Protein AF-A0AAN9SKC0-F1 (afdb_monomer_lite)

Radius of gyration: 22.85 Å; chains: 1; bounding box: 60×43×54 Å

Secondary structure (DSSP, 8-state):
-EESSEEEEEETTSPTT--EEEEEESSTT--TT-GGGEEEEEE-SEEEEEGGGB-SS--TT--SB-TT-EEEETTS-EEEEEEEEE-TTSSSEEEEEEEE-TT--S--S-EE--EE-SSTTPPPEEEEEEEE--SBSSS-GGG-TTGGGGB-TTSEEEEEEEEE-GGGTTPPTT-EEEETTTEEEEE-TT--SS-EEEEEEE-SS-----SS----SHHHHHHHHHHT----------------PPPSSSS---HHHHHHHHHH-TT----

Foldseek 3Di:
DWELAWAKEFAPPFDAFDKDWFWDAQDDPDDPPPPVRTDTAIDHRIKTFHPVLEDADDDPPRQGAYAQDWAAEVRDFIKGFPDWDADPVNPHTRYTYIHTDPPNPDHGPHYTYMHGQSTRPHAADFAKEKEADDQFPDPCLVPDPCSVVRGDPVRIDIRRGMGDTPVCLPPDAQDWGQDPQFAIWGFHPPDDNRYTYIYHPDGPDDPDDDPDDDPPDVVVVVCCVVPVDDDDPDDDDDDDDDDDDDDPDPPPDPPVVVVVVCVVCVPDDDD

Sequence (271 aa):
MVVLNPLKVVITNLEANSEIEVDAKKWPDAQADDASAFYKIPFSSVVYIEHSDFRMQDSKDYYGLAPGKSVILRYAFPIKCTEVILAEDIETILEIRAEYDPSKKNKPKGVLHWVAEPSPGVDPLRVEVRLFERLFVSENPAELDNWLGDINPNSKVIIPNAYCVSSLQNAKVGDNFQFERLGYFVVDRDTTSEKLVFNRTVTLKDSYSKGGKRWSSVLLNVLHVMFGWRQSRNLKARGVYCVRIKDPEEGGFPSYLFNRLRRRMPAVKIC

InterPro domains:
  IPR011035 Large ribosomal subunit protein bL25/Gln-tRNA synthetase, anti-codon-binding domain superfamily [SSF50715] (1-207)
  IPR020056 Large ribosomal subunit protein bL25/Gln-tRNA synthetase, N-terminal [G3DSA:2.40.240.10] (1-120)
  IPR020056 Large ribosomal subunit protein bL25/Gln-tRNA synthetase, N-terminal [G3DSA:2.40.240.10] (122-206)
  IPR020059 Glutamyl/glutaminyl-tRNA synthetase, class Ib, anti-codon binding domain [PF03950] (1-101)
  IPR049437 tRNA synthetases class I (E and Q), anti-codon binding domain [PF20974] (111-188)
  IPR050132 Glutamine/Glutamate--tRNA Ligase [PTHR43097] (1-207)

Organism: Psophocarpus tetragonolobus (NCBI:txid3891)

Structure (mmCIF, N/CA/C/O backbone):
data_AF-A0AAN9SKC0-F1
#
_entry.id   AF-A0AAN9SKC0-F1
#
loop_
_atom_site.group_PDB
_atom_site.id
_atom_site.type_symbol
_atom_site.label_atom_id
_atom_site.label_alt_id
_atom_site.label_comp_id
_atom_site.label_asym_id
_atom_site.label_entity_id
_atom_site.label_seq_id
_atom_site.pdbx_PDB_ins_code
_atom_site.Cartn_x
_atom_site.Cartn_y
_atom_site.Cartn_z
_atom_site.occupancy
_atom_site.B_iso_or_equiv
_atom_site.auth_seq_id
_atom_site.auth_comp_id
_atom_site.auth_asym_id
_atom_site.auth_atom_id
_atom_site.pdbx_PDB_model_num
ATOM 1 N N . MET A 1 1 ? 2.244 7.533 1.908 1.00 92.75 1 MET A N 1
ATOM 2 C CA . MET A 1 1 ? 2.102 6.059 1.836 1.00 92.75 1 MET A CA 1
ATOM 3 C C . MET A 1 1 ? 1.519 5.683 0.482 1.00 92.75 1 MET A C 1
ATOM 5 O O . MET A 1 1 ? 0.792 6.497 -0.079 1.00 92.75 1 MET A O 1
ATOM 9 N N . VAL A 1 2 ? 1.860 4.503 -0.036 1.00 97.44 2 VAL A N 1
ATOM 10 C CA . VAL A 1 2 ? 1.345 3.951 -1.302 1.00 97.44 2 VAL A CA 1
ATOM 11 C C . VAL A 1 2 ? 1.116 2.460 -1.097 1.00 97.44 2 VAL A C 1
ATOM 13 O O . VAL A 1 2 ? 1.952 1.825 -0.462 1.00 97.44 2 VAL A O 1
ATOM 16 N N . VAL A 1 3 ? 0.010 1.931 -1.608 1.00 98.38 3 VAL A N 1
ATOM 17 C CA . VAL A 1 3 ? -0.356 0.514 -1.585 1.00 98.38 3 VAL A CA 1
ATOM 18 C C . VAL A 1 3 ? -0.421 0.013 -3.025 1.00 98.38 3 VAL A C 1
ATOM 20 O O . VAL A 1 3 ? -1.201 0.532 -3.821 1.00 98.38 3 VAL A O 1
ATOM 23 N N . LEU A 1 4 ? 0.418 -0.963 -3.373 1.00 98.12 4 LEU A N 1
ATOM 24 C CA . LEU A 1 4 ? 0.540 -1.463 -4.745 1.00 98.12 4 LEU A CA 1
ATOM 25 C C . LEU A 1 4 ? -0.598 -2.412 -5.107 1.00 98.12 4 LEU A C 1
ATOM 27 O O . LEU A 1 4 ? -1.178 -2.280 -6.180 1.00 98.12 4 LEU A O 1
ATOM 31 N N . ASN A 1 5 ? -0.920 -3.345 -4.212 1.00 97.19 5 ASN A N 1
ATOM 32 C CA . ASN A 1 5 ? -1.985 -4.324 -4.406 1.00 97.19 5 ASN A CA 1
ATOM 33 C C . ASN A 1 5 ? -3.036 -4.121 -3.311 1.00 97.19 5 ASN A C 1
ATOM 35 O O . ASN A 1 5 ? -2.925 -4.744 -2.253 1.00 97.19 5 ASN A O 1
ATOM 39 N N . PRO A 1 6 ? -4.001 -3.207 -3.508 1.00 97.56 6 PRO A N 1
ATOM 40 C CA . PRO A 1 6 ? -4.922 -2.811 -2.455 1.00 97.56 6 PRO A CA 1
ATOM 41 C C . PRO A 1 6 ? -5.863 -3.950 -2.064 1.00 97.56 6 PRO A C 1
ATOM 43 O O . PRO A 1 6 ? -6.604 -4.475 -2.889 1.00 97.56 6 PRO A O 1
ATOM 46 N N . LEU A 1 7 ? -5.859 -4.283 -0.776 1.00 97.50 7 LEU A N 1
ATOM 47 C CA . LEU A 1 7 ? -6.851 -5.125 -0.123 1.00 97.50 7 LEU A CA 1
ATOM 48 C C . LEU A 1 7 ? -7.682 -4.262 0.823 1.00 97.50 7 LEU A C 1
ATOM 50 O O . LEU A 1 7 ? -7.136 -3.594 1.707 1.00 97.50 7 LEU A O 1
ATOM 54 N N . LYS A 1 8 ? -8.998 -4.266 0.608 1.00 97.94 8 LYS A N 1
ATOM 55 C CA . LYS A 1 8 ? -9.951 -3.439 1.347 1.00 97.94 8 LYS A CA 1
ATOM 56 C C . LYS A 1 8 ? -10.119 -3.940 2.781 1.00 97.94 8 LYS A C 1
ATOM 58 O O . LYS A 1 8 ? -10.334 -5.129 3.018 1.00 97.94 8 LYS A O 1
ATOM 63 N N . VAL A 1 9 ? -10.074 -3.010 3.726 1.00 98.25 9 VAL A N 1
ATOM 64 C CA . VAL A 1 9 ? -10.330 -3.226 5.148 1.00 98.25 9 VAL A CA 1
ATOM 65 C C . VAL A 1 9 ? -11.366 -2.208 5.622 1.00 98.25 9 VAL A C 1
ATOM 67 O O . VAL A 1 9 ? -11.148 -1.001 5.518 1.00 98.25 9 VAL A O 1
ATOM 70 N N . VAL A 1 10 ? -12.478 -2.687 6.169 1.00 97.62 10 VAL A N 1
ATOM 71 C CA . VAL A 1 10 ? -13.547 -1.864 6.742 1.00 97.62 10 VAL A CA 1
ATOM 72 C C . VAL A 1 10 ? -13.421 -1.845 8.262 1.00 97.62 10 VAL A C 1
ATOM 74 O O . VAL A 1 10 ? -13.461 -2.887 8.916 1.00 97.62 10 VAL A O 1
ATOM 77 N N . ILE A 1 11 ? -13.273 -0.650 8.824 1.00 97.62 11 ILE A N 1
ATOM 78 C CA . ILE A 1 11 ? -13.226 -0.388 10.257 1.00 97.62 11 ILE A CA 1
ATOM 79 C C . ILE A 1 11 ? -14.660 -0.285 10.785 1.00 97.62 11 ILE A C 1
ATOM 81 O O . ILE A 1 11 ? -15.338 0.717 10.574 1.00 97.62 11 ILE A O 1
ATOM 85 N N . THR A 1 12 ? -15.134 -1.326 11.467 1.00 97.06 12 THR A N 1
ATOM 86 C CA . THR A 1 12 ? -16.558 -1.492 11.811 1.00 97.06 12 THR A CA 1
ATOM 87 C C . THR A 1 12 ? -17.011 -0.698 13.030 1.00 97.06 12 THR A C 1
ATOM 89 O O . THR A 1 12 ? -18.200 -0.438 13.181 1.00 97.06 12 THR A O 1
ATOM 92 N N . ASN A 1 13 ? -16.084 -0.329 13.913 1.00 95.94 13 ASN A N 1
ATOM 93 C CA . ASN A 1 13 ? -16.359 0.428 15.137 1.00 95.94 13 ASN A CA 1
ATOM 94 C C . ASN A 1 13 ? -15.995 1.919 15.026 1.00 95.94 13 ASN A C 1
ATOM 96 O O . ASN A 1 13 ? -15.886 2.593 16.049 1.00 95.94 13 ASN A O 1
ATOM 100 N N . LEU A 1 14 ? -15.782 2.424 13.808 1.00 93.50 14 LEU A N 1
ATOM 101 C CA . LEU A 1 14 ? -15.629 3.847 13.521 1.00 93.50 14 LEU A CA 1
ATOM 102 C C . LEU A 1 14 ? -16.951 4.375 12.945 1.00 93.50 14 LEU A C 1
ATOM 104 O O . LEU A 1 14 ? -17.531 3.746 12.063 1.00 93.50 14 LEU A O 1
ATOM 108 N N . GLU A 1 15 ? -17.446 5.510 13.445 1.00 88.06 15 GLU A N 1
ATOM 109 C CA . GLU A 1 15 ? -18.724 6.067 12.989 1.00 88.06 15 GLU A CA 1
ATOM 110 C C . GLU A 1 15 ? -18.693 6.375 11.487 1.00 88.06 15 GLU A C 1
ATOM 112 O O . GLU A 1 15 ? -17.723 6.944 10.971 1.00 88.06 15 GLU A O 1
ATOM 117 N N . ALA A 1 16 ? -19.776 6.022 10.789 1.00 72.94 16 ALA A N 1
ATOM 118 C CA . ALA A 1 16 ? -19.938 6.338 9.378 1.00 72.94 16 ALA A CA 1
ATOM 119 C C . ALA A 1 16 ? -19.841 7.860 9.179 1.00 72.94 16 ALA A C 1
ATOM 121 O O . ALA A 1 16 ? -20.561 8.622 9.822 1.00 72.94 16 ALA A O 1
ATOM 122 N N . ASN A 1 17 ? -18.959 8.289 8.275 1.00 75.06 17 ASN A N 1
ATOM 123 C CA . ASN A 1 17 ? -18.616 9.691 7.994 1.00 75.06 17 ASN A CA 1
ATOM 124 C C . ASN A 1 17 ? -17.698 10.400 8.996 1.00 75.06 17 ASN A C 1
ATOM 126 O O . ASN A 1 17 ? -17.499 11.607 8.876 1.00 75.06 17 ASN A O 1
ATOM 130 N N . SER A 1 18 ? -17.100 9.680 9.945 1.00 79.50 18 SER A N 1
ATOM 131 C CA . SER A 1 18 ? -16.002 10.251 10.723 1.00 79.50 18 SER A CA 1
ATOM 132 C C . SER A 1 18 ? -14.685 10.190 9.942 1.00 79.50 18 SER A C 1
ATOM 134 O O . SER A 1 18 ? -14.329 9.174 9.339 1.00 79.50 18 SER A O 1
ATOM 136 N N . GLU A 1 19 ? -13.959 11.305 9.967 1.00 79.81 19 GLU A N 1
ATOM 137 C CA . GLU A 1 19 ? -12.616 11.442 9.413 1.00 79.81 19 GLU A CA 1
ATOM 138 C C . GLU A 1 19 ? -11.678 11.864 10.542 1.00 79.81 19 GLU A C 1
ATOM 140 O O . GLU A 1 19 ? -11.911 12.857 11.235 1.00 79.81 19 GLU A O 1
ATOM 145 N N . ILE A 1 20 ? -10.616 11.091 10.755 1.00 91.31 20 ILE A N 1
ATOM 146 C CA . ILE A 1 20 ? -9.574 11.413 11.727 1.00 91.31 20 ILE A CA 1
ATOM 147 C C . ILE A 1 20 ? -8.324 11.809 10.955 1.00 91.31 20 ILE A C 1
ATOM 149 O O . ILE A 1 20 ? -7.773 11.011 10.200 1.00 91.31 20 ILE A O 1
ATOM 153 N N . GLU A 1 21 ? -7.822 13.020 11.173 1.00 92.06 21 GLU A N 1
ATOM 154 C CA . GLU A 1 21 ? -6.526 13.407 10.625 1.00 92.06 21 GLU A CA 1
ATOM 155 C C . GLU A 1 21 ? -5.380 12.846 11.473 1.00 92.06 21 GLU A C 1
ATOM 157 O O . GLU A 1 21 ? -5.286 13.080 12.680 1.00 92.06 21 GLU A O 1
ATOM 162 N N . VAL A 1 22 ? -4.467 12.129 10.822 1.00 93.38 22 VAL A N 1
ATOM 163 C CA . VAL A 1 22 ? -3.287 11.532 11.448 1.00 93.38 22 VAL A CA 1
ATOM 164 C C . VAL A 1 22 ? -2.023 12.241 10.970 1.00 93.38 22 VAL A C 1
ATOM 166 O O . VAL A 1 22 ? -1.814 12.426 9.772 1.00 93.38 22 VAL A O 1
ATOM 169 N N . ASP A 1 23 ? -1.145 12.597 11.908 1.00 92.38 23 ASP A N 1
ATOM 170 C CA . ASP A 1 23 ? 0.171 13.160 11.603 1.00 92.38 23 ASP A CA 1
ATOM 171 C C . ASP A 1 23 ? 1.180 12.073 11.218 1.00 92.38 23 ASP A C 1
ATOM 173 O O . ASP A 1 23 ? 1.535 11.202 12.018 1.00 92.38 23 ASP A O 1
ATOM 177 N N . ALA A 1 24 ? 1.697 12.158 9.994 1.00 92.06 24 ALA A N 1
ATOM 178 C CA . ALA A 1 24 ? 2.746 11.290 9.481 1.00 92.06 24 ALA A CA 1
ATOM 179 C C . ALA A 1 24 ? 4.044 12.061 9.251 1.00 92.06 24 ALA A C 1
ATOM 181 O O . ALA A 1 24 ? 4.044 13.192 8.773 1.00 92.06 24 ALA A O 1
ATOM 182 N N . LYS A 1 25 ? 5.178 11.434 9.566 1.00 90.44 25 LYS A N 1
ATOM 183 C CA . LYS A 1 25 ? 6.502 12.041 9.377 1.00 90.44 25 LYS A CA 1
ATOM 184 C C . LYS A 1 25 ? 6.939 11.964 7.913 1.00 90.44 25 LYS A C 1
ATOM 186 O O . LYS A 1 25 ? 6.811 10.910 7.296 1.00 90.44 25 LYS A O 1
ATOM 191 N N . LYS A 1 26 ? 7.523 13.042 7.385 1.00 86.50 26 LYS A N 1
ATOM 192 C CA . LYS A 1 26 ? 8.141 13.087 6.045 1.00 86.50 26 LYS A CA 1
ATOM 193 C C . LYS A 1 26 ? 9.491 12.364 5.991 1.00 86.50 26 LYS A C 1
ATOM 195 O O . LYS A 1 26 ? 9.836 11.812 4.952 1.00 86.50 26 LYS A O 1
ATOM 200 N N . TRP A 1 27 ? 10.239 12.346 7.097 1.00 84.19 27 TRP A N 1
ATOM 201 C CA . TRP A 1 27 ? 11.488 11.590 7.245 1.00 84.19 27 TRP A CA 1
ATOM 202 C C . TRP A 1 27 ? 11.593 10.944 8.641 1.00 84.19 27 TRP A C 1
ATOM 204 O O . TRP A 1 27 ? 10.996 11.454 9.594 1.00 84.19 27 TRP A O 1
ATOM 214 N N . PRO A 1 28 ? 12.327 9.822 8.802 1.00 77.06 28 PRO A N 1
ATOM 215 C CA . PRO A 1 28 ? 12.317 9.032 10.041 1.00 77.06 28 PRO A CA 1
ATOM 216 C C . PRO A 1 28 ? 12.738 9.806 11.300 1.00 77.06 28 PRO A C 1
ATOM 218 O O . PRO A 1 28 ? 12.057 9.727 12.328 1.00 77.06 28 PRO A O 1
ATOM 221 N N . ASP A 1 29 ? 13.803 10.602 11.189 1.00 81.00 29 ASP A N 1
ATOM 222 C CA . ASP A 1 29 ? 14.432 11.322 12.306 1.00 81.00 29 ASP A CA 1
ATOM 223 C C . ASP A 1 29 ? 13.839 12.721 12.545 1.00 81.00 29 ASP A C 1
ATOM 225 O O . ASP A 1 29 ? 14.432 13.549 13.235 1.00 81.00 29 ASP A O 1
ATOM 229 N N . ALA A 1 30 ? 12.663 13.004 11.975 1.00 79.06 30 ALA A N 1
ATOM 230 C CA . ALA A 1 30 ? 11.943 14.253 12.200 1.00 79.06 30 ALA A CA 1
ATOM 231 C C . ALA A 1 30 ? 11.709 14.500 13.697 1.00 79.06 30 ALA A C 1
ATOM 233 O O . ALA A 1 30 ? 11.144 13.638 14.393 1.00 79.06 30 ALA A O 1
ATOM 234 N N . GLN A 1 31 ? 12.132 15.677 14.168 1.00 79.19 31 GLN A N 1
ATOM 235 C CA . GLN A 1 31 ? 11.873 16.137 15.528 1.00 79.19 31 GLN A CA 1
ATOM 236 C C . GLN A 1 31 ? 10.391 16.494 15.686 1.00 79.19 31 GLN A C 1
ATOM 238 O O . GLN A 1 31 ? 9.726 16.875 14.727 1.00 79.19 31 GLN A O 1
ATOM 243 N N . ALA A 1 32 ? 9.847 16.285 16.885 1.00 77.06 32 ALA A N 1
ATOM 244 C CA . ALA A 1 32 ? 8.410 16.417 17.134 1.00 77.06 32 ALA A CA 1
ATOM 245 C C . ALA A 1 32 ? 7.926 17.877 17.204 1.00 77.06 32 ALA A C 1
ATOM 247 O O . ALA A 1 32 ? 6.732 18.124 17.085 1.00 77.06 32 ALA A O 1
ATOM 248 N N . ASP A 1 33 ? 8.841 18.820 17.405 1.00 82.81 33 ASP A N 1
ATOM 249 C CA . ASP A 1 33 ? 8.605 20.263 17.462 1.00 82.81 33 ASP A CA 1
ATOM 250 C C . ASP A 1 33 ? 8.658 20.944 16.083 1.00 82.81 33 ASP A C 1
ATOM 252 O O . ASP A 1 33 ? 8.181 22.068 15.935 1.00 82.81 33 ASP A O 1
ATOM 256 N N . ASP A 1 34 ? 9.165 20.261 15.054 1.00 84.38 34 ASP A N 1
ATOM 257 C CA . ASP A 1 34 ? 9.152 20.755 13.677 1.00 84.38 34 ASP A CA 1
ATOM 258 C C . ASP A 1 34 ? 7.855 20.353 12.959 1.00 84.38 34 ASP A C 1
ATOM 260 O O . ASP A 1 34 ? 7.760 19.297 12.329 1.00 84.38 34 ASP A O 1
ATOM 264 N N . ALA A 1 35 ? 6.851 21.230 13.007 1.00 81.44 35 ALA A N 1
ATOM 265 C CA . ALA A 1 35 ? 5.577 21.023 12.315 1.00 81.44 35 ALA A CA 1
ATOM 266 C C . ALA A 1 35 ? 5.734 20.823 10.791 1.00 81.44 35 ALA A C 1
ATOM 268 O O . ALA A 1 35 ? 4.922 20.134 10.171 1.00 81.44 35 ALA A O 1
ATOM 269 N N . SER A 1 36 ? 6.789 21.371 10.171 1.00 84.69 36 SER A N 1
ATOM 270 C CA . SER A 1 36 ? 7.034 21.223 8.729 1.00 84.69 36 SER A CA 1
ATOM 271 C C . SER A 1 36 ? 7.471 19.806 8.343 1.00 84.69 36 SER A C 1
ATOM 273 O O . SER A 1 36 ? 7.345 19.408 7.176 1.00 84.69 36 SER A O 1
ATOM 275 N N . ALA A 1 37 ? 7.920 19.023 9.327 1.00 85.62 37 ALA A N 1
ATOM 276 C CA . ALA A 1 37 ? 8.351 17.646 9.164 1.00 85.62 37 ALA A CA 1
ATOM 277 C C . ALA A 1 37 ? 7.193 16.640 9.091 1.00 85.62 37 ALA A C 1
ATOM 279 O O . ALA A 1 37 ? 7.427 15.456 8.827 1.00 85.62 37 ALA A O 1
ATOM 280 N N . PHE A 1 38 ? 5.953 17.098 9.279 1.00 89.38 38 PHE A N 1
ATOM 281 C CA . PHE A 1 38 ? 4.758 16.267 9.233 1.00 89.38 38 PHE A CA 1
ATOM 282 C C . PHE A 1 38 ? 3.885 16.581 8.016 1.00 89.38 38 PHE A C 1
ATOM 284 O O . PHE A 1 38 ? 3.966 17.645 7.396 1.00 89.38 38 PHE A O 1
ATOM 291 N N . TYR A 1 39 ? 3.068 15.608 7.637 1.00 90.94 39 TYR A N 1
ATOM 292 C CA . TYR A 1 39 ? 1.966 15.764 6.700 1.00 90.94 39 TYR A CA 1
ATOM 293 C C . TYR A 1 39 ? 0.745 15.025 7.245 1.00 90.94 39 TYR A C 1
ATOM 295 O O . TYR A 1 39 ? 0.882 14.010 7.932 1.00 90.94 39 TYR A O 1
ATOM 303 N N . LYS A 1 40 ? -0.442 15.546 6.940 1.00 91.31 40 LYS A N 1
ATOM 304 C CA . LYS A 1 40 ? -1.710 14.952 7.362 1.00 91.31 40 LYS A CA 1
ATOM 305 C C . LYS A 1 40 ? -2.089 13.798 6.439 1.00 91.31 40 LYS A C 1
ATOM 307 O O . LYS A 1 40 ? -1.899 13.878 5.222 1.00 91.31 40 LYS A O 1
ATOM 312 N N . ILE A 1 41 ? -2.606 12.727 7.028 1.00 92.94 41 ILE A N 1
ATOM 313 C CA . ILE A 1 41 ? -3.195 11.585 6.329 1.00 92.94 41 ILE A CA 1
ATOM 314 C C . ILE A 1 41 ? -4.606 11.378 6.887 1.00 92.94 41 ILE A C 1
ATOM 316 O O . ILE A 1 41 ? -4.737 11.266 8.109 1.00 92.94 41 ILE A O 1
ATOM 320 N N . PRO A 1 42 ? -5.643 11.305 6.038 1.00 93.12 42 PRO A N 1
ATOM 321 C CA . PRO A 1 42 ? -6.983 10.969 6.496 1.00 93.12 42 PRO A CA 1
ATOM 322 C C . PRO A 1 42 ? -7.030 9.510 6.961 1.00 93.12 42 PRO A C 1
ATOM 324 O O . PRO A 1 42 ? -6.428 8.628 6.350 1.00 93.12 42 PRO A O 1
ATOM 327 N N . PHE A 1 43 ? -7.744 9.255 8.048 1.00 94.38 43 PHE A N 1
ATOM 328 C CA . PHE A 1 43 ? -8.118 7.930 8.521 1.00 94.38 43 PHE A CA 1
ATOM 329 C C . PHE A 1 43 ? -9.644 7.863 8.569 1.00 94.38 43 PHE A C 1
ATOM 331 O O . PHE A 1 43 ? -10.276 8.596 9.329 1.00 94.38 43 PHE A O 1
ATOM 338 N N . SER A 1 44 ? -10.215 6.999 7.736 1.00 94.06 44 SER A N 1
ATOM 339 C CA . SER A 1 44 ? -11.655 6.821 7.567 1.00 94.06 44 SER A CA 1
ATOM 340 C C . SER A 1 44 ? -12.049 5.359 7.795 1.00 94.06 44 SER A C 1
ATOM 342 O O . SER A 1 44 ? -11.210 4.506 8.101 1.00 94.06 44 SER A O 1
ATOM 344 N N . SER A 1 45 ? -13.347 5.064 7.670 1.00 95.12 45 SER A N 1
ATOM 345 C CA . SER A 1 45 ? -13.878 3.712 7.893 1.00 95.12 45 SER A CA 1
ATOM 346 C C . SER A 1 45 ? -13.395 2.686 6.866 1.00 95.12 45 SER A C 1
ATOM 348 O O . SER A 1 45 ? -13.466 1.493 7.133 1.00 95.12 45 SER A O 1
ATOM 350 N N . VAL A 1 46 ? -12.868 3.119 5.719 1.00 96.50 46 VAL A N 1
ATOM 351 C CA . VAL A 1 46 ? -12.328 2.229 4.692 1.00 96.50 46 VAL A CA 1
ATOM 352 C C . VAL A 1 46 ? -10.858 2.550 4.474 1.00 96.50 46 VAL A C 1
ATOM 354 O O . VAL A 1 46 ? -10.478 3.647 4.060 1.00 96.50 46 VAL A O 1
ATOM 357 N N . VAL A 1 47 ? -10.018 1.555 4.742 1.00 97.12 47 VAL A N 1
ATOM 358 C CA . VAL A 1 47 ? -8.578 1.606 4.504 1.00 97.12 47 VAL A CA 1
ATOM 359 C C . VAL A 1 47 ? -8.170 0.472 3.576 1.00 97.12 47 VAL A C 1
ATOM 361 O O . VAL A 1 47 ? -8.811 -0.570 3.500 1.00 97.12 47 VAL A O 1
ATOM 364 N N . TYR A 1 48 ? -7.063 0.664 2.883 1.00 98.38 48 TYR A N 1
ATOM 365 C CA . TYR A 1 48 ? -6.455 -0.303 1.992 1.00 98.38 48 TYR A CA 1
ATOM 366 C C . TYR A 1 48 ? -5.060 -0.627 2.511 1.00 98.38 48 TYR A C 1
ATOM 368 O O . TYR A 1 48 ? -4.286 0.275 2.844 1.00 98.38 48 TYR A O 1
ATOM 376 N N . ILE A 1 49 ? -4.747 -1.915 2.583 1.00 98.50 49 ILE A N 1
ATOM 377 C CA . ILE A 1 49 ? -3.421 -2.453 2.916 1.00 98.50 49 ILE A CA 1
ATOM 378 C C . ILE A 1 49 ? -2.885 -3.244 1.721 1.00 98.50 49 ILE A C 1
ATOM 380 O O . ILE A 1 49 ? -3.629 -3.497 0.775 1.00 98.50 49 ILE A O 1
ATOM 384 N N . GLU A 1 50 ? -1.619 -3.664 1.740 1.00 98.00 50 GLU A N 1
ATOM 385 C CA . GLU A 1 50 ? -1.160 -4.616 0.722 1.00 98.00 50 GLU A CA 1
ATOM 386 C C . GLU A 1 50 ? -1.871 -5.954 0.895 1.00 98.00 50 GLU A C 1
ATOM 388 O O . GLU A 1 50 ? -1.944 -6.493 2.000 1.00 98.00 50 GLU A O 1
ATOM 393 N N . HIS A 1 51 ? -2.287 -6.560 -0.209 1.00 96.38 51 HIS A N 1
ATOM 394 C CA . HIS A 1 51 ? -2.832 -7.911 -0.202 1.00 96.38 51 HIS A CA 1
ATOM 395 C C . HIS A 1 51 ? -1.855 -8.924 0.422 1.00 96.38 51 HIS A C 1
ATOM 397 O O . HIS A 1 51 ? -2.266 -9.843 1.124 1.00 96.38 51 HIS A O 1
ATOM 403 N N . SER A 1 52 ? -0.541 -8.737 0.239 1.00 95.38 52 SER A N 1
ATOM 404 C CA . SER A 1 52 ? 0.490 -9.586 0.856 1.00 95.38 52 SER A CA 1
ATOM 405 C C . SER A 1 52 ? 0.612 -9.426 2.377 1.00 95.38 52 SER A C 1
ATOM 407 O O . SER A 1 52 ? 1.248 -10.251 3.036 1.00 95.38 52 SER A O 1
ATOM 409 N N . ASP A 1 53 ? 0.043 -8.362 2.950 1.00 97.06 53 ASP A N 1
ATOM 410 C CA . ASP A 1 53 ? 0.056 -8.116 4.393 1.00 97.06 53 ASP A CA 1
ATOM 411 C C . ASP A 1 53 ? -1.072 -8.833 5.137 1.00 97.06 53 ASP A C 1
ATOM 413 O O . ASP A 1 53 ? -1.140 -8.724 6.364 1.00 97.06 53 ASP A O 1
ATOM 417 N N . PHE A 1 54 ? -1.915 -9.587 4.430 1.00 97.25 54 PHE A N 1
ATOM 418 C CA . PHE A 1 54 ? -2.929 -10.446 5.021 1.00 97.25 54 PHE A CA 1
ATOM 419 C C . PHE A 1 54 ? -2.749 -11.910 4.612 1.00 97.25 54 PHE A C 1
ATOM 421 O O . PHE A 1 54 ? -2.312 -12.220 3.504 1.00 97.25 54 PHE A O 1
ATOM 428 N N . ARG A 1 55 ? -3.125 -12.829 5.506 1.00 94.88 55 ARG A N 1
ATOM 429 C CA . ARG A 1 55 ? -3.309 -14.250 5.178 1.00 94.88 55 ARG A CA 1
ATOM 430 C C . ARG A 1 55 ? -4.297 -14.923 6.130 1.00 94.88 55 ARG A C 1
ATOM 432 O O . ARG A 1 55 ? -4.456 -14.507 7.275 1.00 94.88 55 ARG A O 1
ATOM 439 N N . MET A 1 56 ? -4.888 -16.027 5.676 1.00 94.38 56 MET A N 1
ATOM 440 C CA . MET A 1 56 ? -5.909 -16.767 6.428 1.00 94.38 56 MET A CA 1
ATOM 441 C C . MET A 1 56 ? -5.384 -17.475 7.684 1.00 94.38 56 MET A C 1
ATOM 443 O O . MET A 1 56 ? -6.111 -17.592 8.666 1.00 94.38 56 MET A O 1
ATOM 447 N N . GLN A 1 57 ? -4.134 -17.947 7.677 1.00 93.38 57 GLN A N 1
ATOM 448 C CA . GLN A 1 57 ? -3.556 -18.702 8.796 1.00 93.38 57 GLN A CA 1
ATOM 449 C C . GLN A 1 57 ? -2.418 -17.930 9.459 1.00 93.38 57 GLN A C 1
ATOM 451 O O . GLN A 1 57 ? -1.495 -17.485 8.783 1.00 93.38 57 GLN A O 1
ATOM 456 N N . ASP A 1 58 ? -2.450 -17.775 10.784 1.00 94.06 58 ASP A N 1
ATOM 457 C CA . ASP A 1 58 ? -1.364 -17.124 11.520 1.00 94.06 58 ASP A CA 1
ATOM 458 C C . ASP A 1 58 ? -0.193 -18.078 11.853 1.00 94.06 58 ASP A C 1
ATOM 460 O O . ASP A 1 58 ? -0.311 -19.297 11.809 1.00 94.06 58 ASP A O 1
ATOM 464 N N . SER A 1 59 ? 0.968 -17.508 12.177 1.00 93.31 59 SER A N 1
ATOM 465 C CA . SER A 1 59 ? 2.208 -18.190 12.547 1.00 93.31 59 SER A CA 1
ATOM 466 C C . SER A 1 59 ? 3.053 -17.233 13.381 1.00 93.31 59 SER A C 1
ATOM 468 O O . SER A 1 59 ? 2.964 -16.009 13.258 1.00 93.31 59 SER A O 1
ATOM 470 N N . LYS A 1 60 ? 3.897 -17.794 14.247 1.00 90.12 60 LYS A N 1
ATOM 471 C 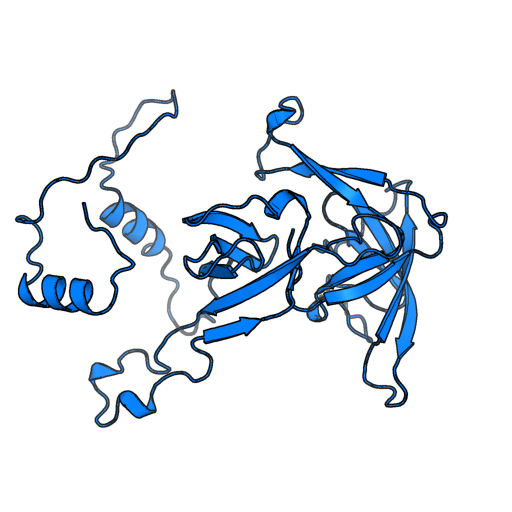CA . LYS A 1 60 ? 4.656 -17.041 15.258 1.00 90.12 60 LYS A CA 1
ATOM 472 C C . LYS A 1 60 ? 5.619 -15.994 14.673 1.00 90.12 60 LYS A C 1
ATOM 474 O O . LYS A 1 60 ? 5.949 -15.022 15.351 1.00 90.12 60 LYS A O 1
ATOM 479 N N . ASP A 1 61 ? 6.086 -16.214 13.451 1.00 90.75 61 ASP A N 1
ATOM 480 C CA . ASP A 1 61 ? 7.052 -15.402 12.706 1.00 90.75 61 ASP A CA 1
ATOM 481 C C . ASP A 1 61 ? 6.404 -14.409 11.729 1.00 90.75 61 ASP A C 1
ATOM 483 O O . ASP A 1 61 ? 7.102 -13.639 11.070 1.00 90.75 61 ASP A O 1
ATOM 487 N N . TYR A 1 62 ? 5.074 -14.379 11.659 1.00 92.44 62 TYR A N 1
ATOM 488 C CA . TYR A 1 62 ? 4.362 -13.456 10.793 1.00 92.44 62 TYR A CA 1
ATOM 489 C C . TYR A 1 62 ? 3.996 -12.170 11.512 1.00 92.44 62 TYR A C 1
ATOM 491 O O . TYR A 1 62 ? 3.483 -12.171 12.631 1.00 92.44 62 TYR A O 1
ATOM 499 N N . TYR A 1 63 ? 4.205 -11.054 10.827 1.00 93.94 63 TYR A N 1
ATOM 500 C CA . TYR A 1 63 ? 3.941 -9.713 11.345 1.00 93.94 63 TYR A CA 1
ATOM 501 C C . TYR A 1 63 ? 2.838 -8.985 10.563 1.00 93.94 63 TYR A C 1
ATOM 503 O O . TYR A 1 63 ? 2.618 -7.803 10.804 1.00 93.94 63 TYR A O 1
ATOM 511 N N . GLY A 1 64 ? 2.154 -9.675 9.645 1.00 95.94 64 GLY A N 1
ATOM 512 C CA . GLY A 1 64 ? 0.957 -9.168 8.973 1.00 95.94 64 GLY A CA 1
ATOM 513 C C . GLY A 1 64 ? -0.333 -9.484 9.731 1.00 95.94 64 GLY A C 1
ATOM 514 O O . GLY A 1 64 ? -0.303 -10.006 10.855 1.00 95.94 64 GLY A O 1
ATOM 515 N N . LEU A 1 65 ? -1.454 -9.150 9.101 1.00 97.50 65 LEU A N 1
ATOM 516 C CA . LEU A 1 65 ? -2.810 -9.318 9.606 1.00 97.50 65 LEU A CA 1
ATOM 517 C C . LEU A 1 65 ? -3.345 -10.722 9.278 1.00 97.50 65 LEU A C 1
ATOM 519 O O . LEU A 1 65 ? -3.062 -11.292 8.230 1.00 97.50 65 LEU A O 1
ATOM 523 N N . ALA A 1 66 ? -4.110 -11.293 10.198 1.00 97.38 66 ALA A N 1
ATOM 524 C CA . ALA A 1 66 ? -4.763 -12.593 10.056 1.00 97.38 66 ALA A CA 1
ATOM 525 C C . ALA A 1 66 ? -6.052 -12.583 10.896 1.00 97.38 66 ALA A C 1
ATOM 527 O O . ALA A 1 66 ? -6.166 -11.718 11.774 1.00 97.38 66 ALA A O 1
ATOM 528 N N . PRO A 1 67 ? -7.008 -13.503 10.684 1.00 97.38 67 PRO A N 1
ATOM 529 C CA . PRO A 1 67 ? -8.224 -13.585 11.495 1.00 97.38 67 PRO A CA 1
ATOM 530 C C . PRO A 1 67 ? -7.929 -13.575 13.003 1.00 97.38 67 PRO A C 1
ATOM 532 O O . PRO A 1 67 ? -7.084 -14.326 13.490 1.00 97.38 67 PRO A O 1
ATOM 535 N N . GLY A 1 68 ? -8.581 -12.677 13.749 1.00 96.38 68 GLY A N 1
ATOM 536 C CA . GLY A 1 68 ? -8.400 -12.511 15.197 1.00 96.38 68 GLY A CA 1
ATOM 537 C C . GLY A 1 68 ? -7.100 -11.819 15.632 1.00 96.38 68 GLY A C 1
ATOM 538 O O . GLY A 1 68 ? -6.954 -11.488 16.813 1.00 96.38 68 GLY A O 1
ATOM 539 N N . LYS A 1 69 ? -6.168 -11.562 14.709 1.00 96.19 69 LYS A N 1
ATOM 540 C CA . LYS A 1 69 ? -4.877 -10.927 14.981 1.00 96.19 69 LYS A CA 1
ATOM 541 C C . LYS A 1 69 ? -4.960 -9.410 14.863 1.00 96.19 69 LYS A C 1
ATOM 543 O O . LYS A 1 69 ? -5.736 -8.871 14.074 1.00 96.19 69 LYS A O 1
ATOM 548 N N . SER A 1 70 ? -4.104 -8.726 15.620 1.00 97.12 70 SER A N 1
ATOM 549 C CA . SER A 1 70 ? -3.945 -7.276 15.553 1.00 97.12 70 SER A CA 1
ATOM 550 C C . SER A 1 70 ? -2.625 -6.848 14.917 1.00 97.12 70 SER A C 1
ATOM 552 O O . SER A 1 70 ? -1.598 -7.510 15.079 1.00 97.12 70 SER A O 1
ATOM 554 N N . VAL A 1 71 ? -2.645 -5.697 14.251 1.00 97.62 71 VAL A N 1
ATOM 555 C CA . VAL A 1 71 ? -1.482 -4.991 13.686 1.00 97.62 71 VAL A CA 1
ATOM 556 C C . VAL A 1 71 ? -1.628 -3.494 13.937 1.00 97.62 71 VAL A C 1
ATOM 558 O O . VAL A 1 71 ? -2.710 -3.030 14.276 1.00 97.62 71 VAL A O 1
ATOM 561 N N . ILE A 1 72 ? -0.555 -2.726 13.777 1.00 97.62 72 ILE A N 1
ATOM 562 C CA . ILE A 1 72 ? -0.588 -1.264 13.833 1.00 97.62 72 ILE A CA 1
ATOM 563 C C . ILE A 1 72 ? -0.582 -0.714 12.412 1.00 97.62 72 ILE A C 1
ATOM 565 O O . ILE A 1 72 ? 0.320 -1.012 11.630 1.00 97.62 72 ILE A O 1
ATOM 569 N N . LEU A 1 73 ? -1.544 0.146 12.095 1.00 97.38 73 LEU A N 1
ATOM 570 C CA . LEU A 1 73 ? -1.469 0.980 10.905 1.00 97.38 73 LEU A CA 1
ATOM 571 C C . LEU A 1 73 ? -0.450 2.096 11.152 1.00 97.38 73 LEU A C 1
ATOM 573 O O . LEU A 1 73 ? -0.543 2.836 12.135 1.00 97.38 73 LEU A O 1
ATOM 577 N N . ARG A 1 74 ? 0.575 2.196 10.299 1.00 95.69 74 ARG A N 1
ATOM 578 C CA . ARG A 1 74 ? 1.692 3.141 10.447 1.00 95.69 74 ARG A CA 1
ATOM 579 C C . ARG A 1 74 ? 1.159 4.560 10.698 1.00 95.69 74 ARG A C 1
ATOM 581 O O . ARG A 1 74 ? 0.309 5.033 9.957 1.00 95.69 74 ARG A O 1
ATOM 588 N N . TYR A 1 75 ? 1.661 5.210 11.750 1.00 94.38 75 TYR A N 1
ATOM 589 C CA . TYR A 1 75 ? 1.235 6.526 12.267 1.00 94.38 75 TYR A CA 1
ATOM 590 C C . TYR A 1 75 ? -0.189 6.613 12.856 1.00 94.38 75 TYR A C 1
ATOM 592 O O . TYR A 1 75 ? -0.446 7.524 13.637 1.00 94.38 75 TYR A O 1
ATOM 600 N N . ALA A 1 76 ? -1.075 5.651 12.598 1.00 95.12 76 ALA A N 1
ATOM 601 C CA . ALA A 1 76 ? -2.465 5.667 13.048 1.00 95.12 76 ALA A CA 1
ATOM 602 C C . ALA A 1 76 ? -2.700 4.783 14.289 1.00 95.12 76 ALA A C 1
ATOM 604 O O . ALA A 1 76 ? -2.066 4.982 15.337 1.00 95.12 76 ALA A O 1
ATOM 605 N N . PHE A 1 77 ? -3.654 3.854 14.196 1.00 96.31 77 PHE A N 1
ATOM 606 C CA . PHE A 1 77 ? -4.173 3.049 15.298 1.00 96.31 77 PHE A CA 1
ATOM 607 C C . PHE A 1 77 ? -3.871 1.555 15.100 1.00 96.31 77 PHE A C 1
ATOM 609 O O . PHE A 1 77 ? -3.727 1.094 13.962 1.00 96.31 77 PHE A O 1
ATOM 616 N N . PRO A 1 78 ? -3.769 0.772 16.188 1.00 97.62 78 PRO A N 1
ATOM 617 C CA . PRO A 1 78 ? -3.906 -0.672 16.104 1.00 97.62 78 PRO A CA 1
ATOM 618 C C . PRO A 1 78 ? -5.282 -1.054 15.554 1.00 97.62 78 PRO A C 1
ATOM 620 O O . PRO A 1 78 ? -6.281 -0.457 15.947 1.00 97.62 78 PRO A O 1
ATOM 623 N N . ILE A 1 79 ? -5.327 -2.063 14.688 1.00 97.94 79 ILE A N 1
ATOM 624 C CA . ILE A 1 79 ? -6.556 -2.689 14.193 1.00 97.94 79 ILE A CA 1
ATOM 625 C C . ILE A 1 79 ? -6.522 -4.190 14.474 1.00 97.94 79 ILE A C 1
ATOM 627 O O . ILE A 1 79 ? -5.444 -4.790 14.487 1.00 97.94 79 ILE A O 1
ATOM 631 N N . LYS A 1 80 ? -7.683 -4.804 14.694 1.00 97.81 80 LYS A N 1
ATOM 632 C CA . LYS A 1 80 ? -7.864 -6.247 14.880 1.00 97.81 80 LYS A CA 1
ATOM 633 C C . LYS A 1 80 ? -8.810 -6.783 13.817 1.00 97.81 80 LYS A C 1
ATOM 635 O O . LYS A 1 80 ? -9.926 -6.295 13.727 1.00 97.81 80 LYS A O 1
ATOM 640 N N . CYS A 1 81 ? -8.392 -7.801 13.069 1.00 98.12 81 CYS A N 1
ATOM 641 C CA . CYS A 1 81 ? -9.275 -8.476 12.118 1.00 98.12 81 CYS A CA 1
ATOM 642 C C . CYS A 1 81 ? -10.362 -9.258 12.870 1.00 98.12 81 CYS A C 1
ATOM 644 O O . CYS A 1 81 ? -10.046 -10.113 13.705 1.00 98.12 81 CYS A O 1
ATOM 646 N N . THR A 1 82 ? -11.622 -8.951 12.576 1.00 98.12 82 THR A N 1
ATOM 647 C CA . THR A 1 82 ? -12.807 -9.572 13.179 1.00 98.12 82 THR A CA 1
ATOM 648 C C . THR A 1 82 ? -13.519 -10.508 12.210 1.00 98.12 82 THR A C 1
ATOM 650 O O . THR A 1 82 ? -14.007 -11.548 12.643 1.00 98.12 82 THR A O 1
ATOM 653 N N . GLU A 1 83 ? -13.525 -10.195 10.913 1.00 97.62 83 GLU A N 1
ATOM 654 C CA . GLU A 1 83 ? -14.203 -10.986 9.882 1.00 97.62 83 GLU A CA 1
ATOM 655 C C . GLU A 1 83 ? -13.451 -10.900 8.546 1.00 97.62 83 GLU A C 1
ATOM 657 O O . GLU A 1 83 ? -12.769 -9.914 8.259 1.00 97.62 83 GLU A O 1
ATOM 662 N N . VAL A 1 84 ? -13.588 -11.934 7.718 1.00 97.44 84 VAL A N 1
ATOM 663 C CA . VAL A 1 84 ? -13.053 -11.979 6.353 1.00 97.44 84 VAL A CA 1
ATOM 664 C C . VAL A 1 84 ? -14.195 -12.330 5.416 1.00 97.44 84 VAL A C 1
ATOM 666 O O . VAL A 1 84 ? -14.837 -13.364 5.586 1.00 97.44 84 VAL A O 1
ATOM 669 N N . ILE A 1 85 ? -14.433 -11.473 4.431 1.00 96.31 85 ILE A N 1
ATOM 670 C CA . ILE A 1 85 ? -15.431 -11.678 3.391 1.00 96.31 85 ILE A CA 1
ATOM 671 C C . ILE A 1 85 ? -14.727 -12.284 2.180 1.00 96.31 85 ILE A C 1
ATOM 673 O O . ILE A 1 85 ? -13.816 -11.681 1.604 1.00 96.31 85 ILE A O 1
ATOM 677 N N . LEU A 1 86 ? -15.148 -13.490 1.819 1.00 94.19 86 LEU A N 1
ATOM 678 C CA . LEU A 1 86 ? -14.629 -14.245 0.683 1.00 94.19 86 LEU A CA 1
ATOM 679 C C . LEU A 1 86 ? -15.576 -14.112 -0.512 1.00 94.19 86 LEU A C 1
ATOM 681 O O . LEU A 1 86 ? -16.770 -13.857 -0.343 1.00 94.19 86 LEU A O 1
ATOM 685 N N . ALA A 1 87 ? -15.038 -14.285 -1.714 1.00 91.06 87 ALA A N 1
ATOM 686 C CA . ALA A 1 87 ? -15.838 -14.450 -2.917 1.00 91.06 87 ALA A CA 1
ATOM 687 C C . ALA A 1 87 ? -16.510 -15.833 -2.946 1.00 91.06 87 ALA A C 1
ATOM 689 O O . ALA A 1 87 ? -16.296 -16.678 -2.074 1.00 91.06 87 ALA A O 1
ATOM 690 N N . GLU A 1 88 ? -17.318 -16.072 -3.979 1.00 88.94 88 GLU A N 1
ATOM 691 C CA . GLU A 1 88 ? -18.023 -17.345 -4.181 1.00 88.94 88 GLU A CA 1
ATOM 692 C C . GLU A 1 88 ? -17.076 -18.550 -4.299 1.00 88.94 88 GLU A C 1
ATOM 694 O O . GLU A 1 88 ? -17.451 -19.662 -3.938 1.00 88.94 88 GLU A O 1
ATOM 699 N N . ASP A 1 89 ? -15.844 -18.329 -4.766 1.00 85.25 89 ASP A N 1
ATOM 700 C CA . ASP A 1 89 ? -14.807 -19.358 -4.890 1.00 85.25 89 ASP A CA 1
ATOM 701 C C . ASP A 1 89 ? -14.164 -19.756 -3.547 1.00 85.25 89 ASP A C 1
ATOM 703 O O . ASP A 1 89 ? -13.407 -20.721 -3.504 1.00 85.25 89 ASP A O 1
ATOM 707 N N . ILE A 1 90 ? -14.481 -19.049 -2.450 1.00 78.19 90 ILE A N 1
ATOM 708 C CA . ILE A 1 90 ? -13.982 -19.271 -1.078 1.00 78.19 90 ILE A CA 1
ATOM 709 C C . ILE A 1 90 ? -12.456 -19.043 -0.935 1.00 78.19 90 ILE A C 1
ATOM 711 O O . ILE A 1 90 ? -11.924 -19.023 0.175 1.00 78.19 90 ILE A O 1
ATOM 715 N N . GLU A 1 91 ? -11.735 -18.788 -2.025 1.00 80.25 91 GLU A N 1
ATOM 716 C CA . GLU A 1 91 ? -10.285 -18.559 -2.032 1.00 80.25 91 GLU A CA 1
ATOM 717 C C . GLU A 1 91 ? -9.937 -17.073 -2.161 1.00 80.25 91 GLU A C 1
ATOM 719 O O . GLU A 1 91 ? -8.950 -16.608 -1.580 1.00 80.25 91 GLU A O 1
ATOM 724 N N . THR A 1 92 ? -10.757 -16.308 -2.881 1.00 88.94 92 THR A N 1
ATOM 725 C CA . THR A 1 92 ? -10.519 -14.891 -3.141 1.00 88.94 92 THR A CA 1
ATOM 726 C C . THR A 1 92 ? -11.046 -14.039 -1.991 1.00 88.94 92 THR A C 1
ATOM 728 O O . THR A 1 92 ? -12.229 -14.068 -1.652 1.00 88.94 92 THR A O 1
ATOM 731 N N . ILE A 1 93 ? -10.170 -13.231 -1.394 1.00 93.88 93 ILE A N 1
ATOM 732 C CA . ILE A 1 93 ? -10.528 -12.313 -0.308 1.00 93.88 93 ILE A CA 1
ATOM 733 C C . ILE A 1 93 ? -11.034 -11.005 -0.914 1.00 93.88 93 ILE A C 1
ATOM 735 O O . ILE A 1 93 ? -10.290 -10.306 -1.600 1.00 93.88 93 ILE A O 1
ATOM 739 N N . LEU A 1 94 ? -12.289 -10.659 -0.631 1.00 93.56 94 LEU A N 1
ATOM 740 C CA . LEU A 1 94 ? -12.912 -9.424 -1.112 1.00 93.56 94 LEU A CA 1
ATOM 741 C C . LEU A 1 94 ? -12.711 -8.265 -0.137 1.00 93.56 94 LEU A C 1
ATOM 743 O O . LEU A 1 94 ? -12.409 -7.143 -0.540 1.00 93.56 94 LEU A O 1
ATOM 747 N N . GLU A 1 95 ? -12.902 -8.531 1.152 1.00 96.31 95 GLU A N 1
ATOM 748 C CA . GLU A 1 95 ? -12.902 -7.502 2.186 1.00 96.31 95 GLU A CA 1
ATOM 749 C C . GLU A 1 95 ? -12.505 -8.102 3.533 1.00 96.31 95 GLU A C 1
ATOM 751 O O . GLU A 1 95 ? -12.870 -9.226 3.874 1.00 96.31 95 GLU A O 1
ATOM 756 N N . ILE A 1 96 ? -11.775 -7.330 4.328 1.00 98.25 96 ILE A N 1
ATOM 757 C CA . ILE A 1 96 ? -11.526 -7.628 5.737 1.00 98.25 96 ILE A CA 1
ATOM 758 C C . ILE A 1 96 ? -12.358 -6.666 6.572 1.00 98.25 96 ILE A C 1
ATOM 760 O O . ILE A 1 96 ? -12.349 -5.465 6.316 1.00 98.25 96 ILE A O 1
ATOM 764 N N . ARG A 1 97 ? -13.011 -7.156 7.622 1.00 98.44 97 ARG A N 1
ATOM 765 C CA . ARG A 1 97 ? -13.572 -6.287 8.658 1.00 98.44 97 ARG A CA 1
ATOM 766 C C . ARG A 1 97 ? -12.668 -6.287 9.870 1.00 98.44 97 ARG A C 1
ATOM 768 O O . ARG A 1 97 ? -12.136 -7.326 10.274 1.00 98.44 97 ARG A O 1
ATOM 775 N N . ALA A 1 98 ? -12.461 -5.106 10.424 1.00 98.19 98 ALA A N 1
ATOM 776 C CA . ALA A 1 98 ? -11.582 -4.916 11.554 1.00 98.19 98 ALA A CA 1
ATOM 777 C C . ALA A 1 98 ? -12.138 -3.888 12.535 1.00 98.19 98 ALA A C 1
ATOM 779 O O . ALA A 1 98 ? -12.875 -2.982 12.166 1.00 98.19 98 ALA A O 1
ATOM 780 N N . GLU A 1 99 ? -11.716 -3.997 13.787 1.00 97.81 99 GLU A N 1
ATOM 781 C CA . GLU A 1 99 ? -11.966 -2.983 14.807 1.00 97.81 99 GLU A CA 1
ATOM 782 C C . GLU A 1 99 ? -10.671 -2.243 15.131 1.00 97.81 99 GLU A C 1
ATOM 784 O O . GLU A 1 99 ? -9.623 -2.875 15.293 1.00 97.81 99 GLU A O 1
ATOM 789 N N . TYR A 1 100 ? -10.724 -0.915 15.240 1.00 96.88 100 TYR A N 1
ATOM 790 C CA . TYR A 1 100 ? -9.576 -0.110 15.664 1.00 96.88 100 TYR A CA 1
ATOM 791 C C . TYR A 1 100 ? -9.566 0.117 17.183 1.00 96.88 100 TYR A C 1
ATOM 793 O O . TYR A 1 100 ? -10.615 0.184 17.824 1.00 96.88 100 TYR A O 1
ATOM 801 N N . ASP A 1 101 ? -8.370 0.255 17.762 1.00 95.69 101 ASP A N 1
ATOM 802 C CA . ASP A 1 101 ? -8.160 0.578 19.179 1.00 95.69 101 ASP A CA 1
ATOM 803 C C . ASP A 1 101 ? -7.718 2.051 19.340 1.00 95.69 101 ASP A C 1
ATOM 805 O O . ASP A 1 101 ? -6.526 2.358 19.186 1.00 95.69 101 ASP A O 1
ATOM 809 N N . PRO A 1 102 ? -8.630 2.982 19.694 1.00 93.50 102 PRO A N 1
ATOM 810 C CA . PRO A 1 102 ? -8.278 4.385 19.920 1.00 93.50 102 PRO A CA 1
ATOM 811 C C . PRO A 1 102 ? -7.365 4.585 21.137 1.00 93.50 102 PRO A C 1
ATOM 813 O O . PRO A 1 102 ? -6.623 5.565 21.194 1.00 93.50 102 PRO A O 1
ATOM 816 N N . SER A 1 103 ? -7.384 3.663 22.108 1.00 92.19 103 SER A N 1
ATOM 817 C CA . SER A 1 103 ? -6.605 3.782 23.345 1.00 92.19 103 SER A CA 1
ATOM 818 C C . SER A 1 103 ? -5.109 3.539 23.133 1.00 92.19 103 SER A C 1
ATOM 820 O O . SER A 1 103 ? -4.300 3.938 23.974 1.00 92.19 103 SER A O 1
ATOM 822 N N . LYS A 1 104 ? -4.734 2.869 22.029 1.00 88.12 104 LYS A N 1
ATOM 823 C CA . LYS A 1 104 ? -3.356 2.465 21.687 1.00 88.12 104 LYS A CA 1
ATOM 824 C C . LYS A 1 104 ? -2.630 1.719 22.823 1.00 88.12 104 LYS A C 1
ATOM 826 O O . LYS A 1 104 ? -1.396 1.717 22.876 1.00 88.12 104 LYS A O 1
ATOM 831 N N . LYS A 1 105 ? -3.375 1.090 23.745 1.00 85.56 105 LYS A N 1
ATOM 832 C CA . LYS A 1 105 ? -2.816 0.356 24.895 1.00 85.56 105 LYS A CA 1
ATOM 833 C C . LYS A 1 105 ? -2.154 -0.938 24.446 1.00 85.56 105 LYS A C 1
ATOM 835 O O . LYS A 1 105 ? -1.060 -1.267 24.906 1.00 85.56 105 LYS A O 1
ATOM 840 N N . ASN A 1 106 ? -2.793 -1.643 23.517 1.00 84.69 106 ASN A N 1
ATOM 841 C CA . ASN A 1 106 ? -2.224 -2.836 22.917 1.00 84.69 106 ASN A CA 1
ATOM 842 C C . ASN A 1 106 ? -1.227 -2.430 21.832 1.00 84.69 106 ASN A C 1
ATOM 844 O O . ASN A 1 106 ? -1.557 -1.674 20.919 1.00 84.69 106 ASN A O 1
ATOM 848 N N . LYS A 1 107 ? -0.000 -2.951 21.917 1.00 87.44 107 LYS A N 1
ATOM 849 C CA . LYS A 1 107 ? 1.061 -2.706 20.931 1.00 87.44 107 LYS A CA 1
ATOM 850 C C . LYS A 1 107 ? 1.391 -3.998 20.183 1.00 87.44 107 LYS A C 1
ATOM 852 O O . LYS A 1 107 ? 2.306 -4.718 20.590 1.00 87.44 107 LYS A O 1
ATOM 857 N N . PRO A 1 108 ? 0.639 -4.325 19.118 1.00 92.75 108 PRO A N 1
ATOM 858 C CA . PRO A 1 108 ? 0.981 -5.427 18.235 1.00 92.75 108 PRO A CA 1
ATOM 859 C C . PRO A 1 108 ? 2.400 -5.310 17.679 1.00 92.75 108 PRO A C 1
ATOM 861 O O . PRO A 1 108 ? 2.947 -4.218 17.544 1.00 92.75 108 PRO A O 1
ATOM 864 N N . LYS A 1 109 ? 2.985 -6.451 17.307 1.00 90.81 109 LYS A N 1
ATOM 865 C CA . LYS A 1 109 ? 4.334 -6.490 16.723 1.00 90.81 109 LYS A CA 1
ATOM 866 C C . LYS A 1 109 ? 4.370 -6.006 15.270 1.00 90.81 109 LYS A C 1
ATOM 868 O O . LYS A 1 109 ? 5.395 -5.508 14.820 1.00 90.81 109 LYS A O 1
ATOM 873 N N . GLY A 1 110 ? 3.278 -6.211 14.535 1.00 94.94 110 GLY A N 1
ATOM 874 C CA . GLY A 1 110 ? 3.162 -5.871 13.120 1.00 94.94 110 GLY A CA 1
ATOM 875 C C . GLY A 1 110 ? 2.877 -4.396 12.892 1.00 94.94 110 GLY A C 1
ATOM 876 O O . GLY A 1 110 ? 2.028 -3.831 13.579 1.00 94.94 110 GLY A O 1
ATOM 877 N N . VAL A 1 111 ? 3.550 -3.790 11.912 1.00 96.69 111 VAL A N 1
ATOM 878 C CA . VAL A 1 111 ? 3.271 -2.425 11.452 1.00 96.69 111 VAL A CA 1
ATOM 879 C C . VAL A 1 111 ? 3.099 -2.439 9.938 1.00 96.69 111 VAL A C 1
ATOM 881 O O . VAL A 1 111 ? 4.029 -2.812 9.221 1.00 96.69 111 VAL A O 1
ATOM 884 N N . LEU A 1 112 ? 1.928 -2.023 9.466 1.00 97.69 112 LEU A N 1
ATOM 885 C CA . LEU A 1 112 ? 1.567 -2.005 8.049 1.00 97.69 112 LEU A CA 1
ATOM 886 C C . LEU A 1 112 ? 1.487 -0.570 7.536 1.00 97.69 112 LEU A C 1
ATOM 888 O O . LEU A 1 112 ? 1.020 0.324 8.247 1.00 97.69 112 LEU A O 1
ATOM 892 N N . HIS A 1 113 ? 1.932 -0.340 6.302 1.00 97.44 113 HIS A N 1
ATOM 893 C CA . HIS A 1 113 ? 1.536 0.866 5.579 1.00 97.44 113 HIS A CA 1
ATOM 894 C C . HIS A 1 113 ? 0.136 0.664 5.001 1.00 97.44 113 HIS A C 1
ATOM 896 O O . HIS A 1 113 ? -0.329 -0.463 4.851 1.00 97.44 113 HIS A O 1
ATOM 902 N N . TRP A 1 114 ? -0.546 1.769 4.737 1.00 98.19 114 TRP A N 1
ATOM 903 C CA . TRP A 1 114 ? -1.949 1.768 4.347 1.00 98.19 114 TRP A CA 1
ATOM 904 C C . TRP A 1 114 ? -2.295 3.077 3.636 1.00 98.19 114 TRP A C 1
ATOM 906 O O . TRP A 1 114 ? -1.511 4.031 3.646 1.00 98.19 114 TRP A O 1
ATOM 916 N N . VAL A 1 115 ? -3.464 3.118 3.010 1.00 97.62 115 VAL A N 1
ATOM 917 C CA . VAL A 1 115 ? -4.075 4.323 2.435 1.00 97.62 115 VAL A CA 1
ATOM 918 C C . VAL A 1 115 ? -5.572 4.272 2.740 1.00 97.62 115 VAL A C 1
ATOM 920 O O . VAL A 1 115 ? -6.164 3.213 2.591 1.00 97.62 115 VAL A O 1
ATOM 923 N N . ALA A 1 116 ? -6.189 5.367 3.179 1.00 96.12 116 ALA A N 1
ATOM 924 C CA . ALA A 1 116 ? -7.644 5.449 3.351 1.00 96.12 116 ALA A CA 1
ATOM 925 C C . ALA A 1 116 ? -8.332 6.095 2.157 1.00 96.12 116 ALA A C 1
ATOM 927 O O . ALA A 1 116 ? -7.707 6.850 1.407 1.00 96.12 116 ALA A O 1
ATOM 928 N N . GLU A 1 117 ? -9.640 5.861 2.063 1.00 94.62 117 GLU A N 1
ATOM 929 C CA . GLU A 1 117 ? -10.537 6.777 1.364 1.00 94.62 117 GLU A CA 1
ATOM 930 C C . GLU A 1 117 ? -10.365 8.193 1.950 1.00 94.62 117 GLU A C 1
ATOM 932 O O . GLU A 1 117 ? -10.479 8.350 3.173 1.00 94.62 117 GLU A O 1
ATOM 937 N N . PRO A 1 118 ? -10.051 9.217 1.130 1.00 91.19 118 PRO A N 1
ATOM 938 C CA . PRO A 1 118 ? -9.859 10.582 1.613 1.00 91.19 118 PRO A CA 1
ATOM 939 C C . PRO A 1 118 ? -11.126 11.194 2.207 1.00 91.19 118 PRO A C 1
ATOM 941 O O . PRO A 1 118 ? -11.015 12.075 3.049 1.00 91.19 118 PRO A O 1
ATOM 944 N N . SER A 1 119 ? -12.288 10.720 1.770 1.00 87.62 119 SER A N 1
ATOM 945 C CA . SER A 1 119 ? -13.597 10.997 2.346 1.00 87.62 119 SER A CA 1
ATOM 946 C C . SER A 1 119 ? -14.525 9.802 2.082 1.00 87.62 119 SER A C 1
ATOM 948 O O . SER A 1 119 ? -14.237 9.007 1.182 1.00 87.62 119 SER A O 1
ATOM 950 N N . PRO A 1 120 ? -15.617 9.625 2.849 1.00 85.00 120 PRO A N 1
ATOM 951 C CA . PRO A 1 120 ? -16.488 8.456 2.739 1.00 85.00 120 PRO A CA 1
ATOM 952 C C . PRO A 1 120 ? -16.974 8.190 1.310 1.00 85.00 120 PRO A C 1
ATOM 954 O O . PRO A 1 120 ? -17.633 9.035 0.700 1.00 85.00 120 PRO A O 1
ATOM 957 N N . GLY A 1 121 ? -16.675 6.998 0.787 1.00 86.56 121 GLY A N 1
ATOM 958 C CA . GLY A 1 121 ? -17.106 6.561 -0.543 1.00 86.56 121 GLY A CA 1
ATOM 959 C C . GLY A 1 121 ? -16.301 7.148 -1.705 1.00 86.56 121 GLY A C 1
ATOM 960 O O . GLY A 1 121 ? -16.684 6.961 -2.861 1.00 86.56 121 GLY A O 1
ATOM 961 N N . VAL A 1 122 ? -15.203 7.854 -1.426 1.00 92.19 122 VAL A N 1
ATOM 962 C CA . VAL A 1 122 ? -14.272 8.345 -2.446 1.00 92.19 122 VAL A CA 1
ATOM 963 C C . VAL A 1 122 ? -13.048 7.442 -2.472 1.00 92.19 122 VAL A C 1
ATOM 965 O O . VAL A 1 122 ? -12.345 7.308 -1.475 1.00 92.19 122 VAL A O 1
ATOM 968 N N . ASP A 1 123 ? -12.761 6.849 -3.629 1.00 94.25 123 ASP A N 1
ATOM 969 C CA . ASP A 1 123 ? -11.555 6.041 -3.807 1.00 94.25 123 ASP A CA 1
ATOM 970 C C . ASP A 1 123 ? -10.278 6.877 -3.577 1.00 94.25 123 ASP A C 1
ATOM 972 O O . ASP A 1 123 ? -10.222 8.056 -3.950 1.00 94.25 123 ASP A O 1
ATOM 976 N N . PRO A 1 124 ? -9.203 6.275 -3.032 1.00 95.88 124 PRO A N 1
ATOM 977 C CA . PRO A 1 124 ? -7.905 6.930 -2.973 1.00 95.88 124 PRO A CA 1
ATOM 978 C C . PRO A 1 124 ? -7.362 7.287 -4.360 1.00 95.88 124 PRO A C 1
ATOM 980 O O . PRO A 1 124 ? -7.747 6.716 -5.384 1.00 95.88 124 PRO A O 1
ATOM 983 N N . LEU A 1 125 ? -6.384 8.194 -4.389 1.00 95.44 125 LEU A N 1
ATOM 984 C CA . LEU A 1 125 ? -5.727 8.583 -5.631 1.00 95.44 125 LEU A CA 1
ATOM 985 C C . LEU A 1 125 ? -5.045 7.369 -6.283 1.00 95.44 125 LEU A C 1
ATOM 987 O O . LEU A 1 125 ? -4.226 6.690 -5.658 1.00 95.44 125 LEU A O 1
ATOM 991 N N . ARG A 1 126 ? -5.377 7.117 -7.554 1.00 97.19 126 ARG A N 1
ATOM 992 C CA . ARG A 1 126 ? -4.808 6.029 -8.359 1.00 97.19 126 ARG A CA 1
ATOM 993 C C . ARG A 1 126 ? -3.527 6.466 -9.053 1.00 97.19 126 ARG A C 1
ATOM 995 O O . ARG A 1 126 ? -3.473 7.543 -9.646 1.00 97.19 126 ARG A O 1
ATOM 1002 N N . VAL A 1 127 ? -2.512 5.610 -9.006 1.00 97.75 127 VAL A N 1
ATOM 1003 C CA . VAL A 1 127 ? -1.206 5.852 -9.627 1.00 97.75 127 VAL A CA 1
ATOM 1004 C C . VAL A 1 127 ? -0.685 4.595 -10.316 1.00 97.75 127 VAL A C 1
ATOM 1006 O O . VAL A 1 127 ? -0.925 3.474 -9.863 1.00 97.75 127 VAL A O 1
ATOM 1009 N N . GLU A 1 128 ? 0.073 4.782 -11.395 1.00 98.38 128 GLU A N 1
ATOM 1010 C CA . GLU A 1 128 ? 0.829 3.696 -12.014 1.00 98.38 128 GLU A CA 1
ATOM 1011 C C . GLU A 1 128 ? 2.187 3.569 -11.321 1.00 98.38 128 GLU A C 1
ATOM 1013 O O . GLU A 1 128 ? 2.926 4.546 -11.189 1.00 98.38 128 GLU A O 1
ATOM 1018 N N . VAL A 1 129 ? 2.549 2.355 -10.918 1.00 98.38 129 VAL A N 1
ATOM 1019 C CA . VAL A 1 129 ? 3.861 2.054 -10.344 1.00 98.38 129 VAL A CA 1
ATOM 1020 C C . VAL A 1 129 ? 4.578 1.032 -11.213 1.00 98.38 129 VAL A C 1
ATOM 1022 O O . VAL A 1 129 ? 4.063 -0.045 -11.499 1.00 98.38 129 VAL A O 1
ATOM 1025 N N . ARG A 1 130 ? 5.798 1.360 -11.625 1.00 98.25 130 ARG A N 1
ATOM 1026 C CA . ARG A 1 130 ? 6.666 0.513 -12.441 1.00 98.25 130 ARG A CA 1
ATOM 1027 C C . ARG A 1 130 ? 7.781 -0.032 -11.567 1.00 98.25 130 ARG A C 1
ATOM 1029 O O . ARG A 1 130 ? 8.625 0.712 -11.061 1.00 98.25 130 ARG A O 1
ATOM 1036 N N . LEU A 1 131 ? 7.772 -1.341 -11.381 1.00 96.69 131 LEU A N 1
ATOM 1037 C CA . LEU A 1 131 ? 8.782 -2.067 -10.631 1.00 96.69 131 LEU A CA 1
ATOM 1038 C C . LEU A 1 131 ? 9.820 -2.587 -11.617 1.00 96.69 131 LEU A C 1
ATOM 1040 O O . LEU A 1 131 ? 9.487 -3.354 -12.517 1.00 96.69 131 LEU A O 1
ATOM 1044 N N . PHE A 1 132 ? 11.065 -2.154 -11.447 1.00 93.50 132 PHE A N 1
ATOM 1045 C CA . PHE A 1 132 ? 12.183 -2.636 -12.247 1.00 93.50 132 PHE A CA 1
ATOM 1046 C C . PHE A 1 132 ? 12.987 -3.680 -11.476 1.00 93.50 132 PHE A C 1
ATOM 1048 O O . PHE A 1 132 ? 13.151 -3.578 -10.254 1.00 93.50 132 PHE A O 1
ATOM 1055 N N . GLU A 1 133 ? 13.478 -4.662 -12.222 1.00 90.25 133 GLU A N 1
ATOM 1056 C CA . GLU A 1 133 ? 14.420 -5.699 -11.805 1.00 90.25 133 GLU A CA 1
ATOM 1057 C C . GLU A 1 133 ? 15.579 -5.763 -12.812 1.00 90.25 133 GLU A C 1
ATOM 1059 O O . GLU A 1 133 ? 15.643 -4.990 -13.773 1.00 90.25 133 GLU A O 1
ATOM 1064 N N . ARG A 1 134 ? 16.525 -6.685 -12.601 1.00 90.00 134 ARG A N 1
ATOM 1065 C CA . ARG A 1 134 ? 17.612 -6.933 -13.558 1.00 90.00 134 ARG A CA 1
ATOM 1066 C C . ARG A 1 134 ? 17.045 -7.215 -14.952 1.00 90.00 134 ARG A C 1
ATOM 1068 O O . ARG A 1 134 ? 16.118 -8.011 -15.090 1.00 90.00 134 ARG A O 1
ATOM 1075 N N . LEU A 1 135 ? 17.635 -6.584 -15.971 1.00 93.88 135 LEU A N 1
ATOM 1076 C CA . LEU A 1 135 ? 17.252 -6.775 -17.374 1.00 93.88 135 LEU A CA 1
ATOM 1077 C C . LEU A 1 135 ? 17.561 -8.190 -17.872 1.00 93.88 135 LEU A C 1
ATOM 1079 O O . LEU A 1 135 ? 16.816 -8.718 -18.687 1.00 93.88 135 LEU A O 1
ATOM 1083 N N . PHE A 1 136 ? 18.639 -8.783 -17.370 1.00 93.69 136 PHE A N 1
ATOM 1084 C CA . PHE A 1 136 ? 19.128 -10.104 -17.742 1.00 93.69 136 PHE A CA 1
ATOM 1085 C C . PHE A 1 136 ? 19.017 -11.060 -16.558 1.00 93.69 136 PHE A C 1
ATOM 1087 O O . PHE A 1 136 ? 19.143 -10.634 -15.403 1.00 93.69 136 PHE A O 1
ATOM 1094 N N . VAL A 1 137 ? 18.754 -12.333 -16.844 1.00 90.75 137 VAL A N 1
ATOM 1095 C CA . VAL A 1 137 ? 18.714 -13.390 -15.826 1.00 90.75 137 VAL A CA 1
ATOM 1096 C C . VAL A 1 137 ? 20.136 -13.774 -15.422 1.00 90.75 137 VAL A C 1
ATOM 1098 O O . VAL A 1 137 ? 20.421 -13.918 -14.229 1.00 90.75 137 VAL A O 1
ATOM 1101 N N . SER A 1 138 ? 21.036 -13.879 -16.398 1.00 89.88 138 SER A N 1
ATOM 1102 C CA . SER A 1 138 ? 22.432 -14.239 -16.181 1.00 89.88 138 SER A CA 1
ATOM 1103 C C . SER A 1 138 ? 23.260 -13.057 -15.674 1.00 89.88 138 SER A C 1
ATOM 1105 O O . SER A 1 138 ? 23.008 -11.895 -15.994 1.00 89.88 138 SER A O 1
ATOM 1107 N N . GLU A 1 139 ? 24.294 -13.348 -14.879 1.00 89.88 139 GLU A N 1
ATOM 1108 C CA . GLU A 1 139 ? 25.215 -12.314 -14.383 1.00 89.88 139 GLU A CA 1
ATOM 1109 C C . GLU A 1 139 ? 26.121 -11.762 -15.487 1.00 89.88 139 GLU A C 1
ATOM 1111 O O . GLU A 1 139 ? 26.460 -10.579 -15.462 1.00 89.88 139 GLU A O 1
ATOM 1116 N N . ASN A 1 140 ? 26.478 -12.600 -16.466 1.00 90.75 140 ASN A N 1
ATOM 1117 C CA . ASN A 1 140 ? 27.318 -12.222 -17.597 1.00 90.75 140 ASN A CA 1
ATOM 1118 C C . ASN A 1 140 ? 26.642 -12.535 -18.947 1.00 90.75 140 ASN A C 1
ATOM 1120 O O . ASN A 1 140 ? 27.051 -13.456 -19.654 1.00 90.75 140 ASN A O 1
ATOM 1124 N N . PRO A 1 141 ? 25.601 -11.778 -19.336 1.00 87.31 141 PRO A N 1
ATOM 1125 C CA . PRO A 1 141 ? 24.859 -12.023 -20.575 1.00 87.31 141 PRO A CA 1
ATOM 1126 C C . PRO A 1 141 ? 25.713 -11.832 -21.839 1.00 87.31 141 PRO A C 1
ATOM 1128 O O . PRO A 1 141 ? 25.342 -12.312 -22.903 1.00 87.31 141 PRO A O 1
ATOM 1131 N N . ALA A 1 142 ? 26.859 -11.146 -21.740 1.00 88.62 142 ALA A N 1
ATOM 1132 C CA . ALA A 1 142 ? 27.769 -10.912 -22.861 1.00 88.62 142 ALA A CA 1
ATOM 1133 C C . ALA A 1 142 ? 28.507 -12.179 -23.334 1.00 88.62 142 ALA A C 1
ATOM 1135 O O . ALA A 1 142 ? 29.006 -12.195 -24.455 1.00 88.62 142 ALA A O 1
ATOM 1136 N N . GLU A 1 143 ? 28.574 -13.221 -22.500 1.00 92.19 143 GLU A N 1
ATOM 1137 C CA . GLU A 1 143 ? 29.180 -14.517 -22.843 1.00 92.19 143 GLU A CA 1
ATOM 1138 C C . GLU A 1 143 ? 28.178 -15.500 -23.465 1.00 92.19 143 GLU A C 1
ATOM 1140 O O . GLU A 1 143 ? 28.557 -16.602 -23.854 1.00 92.19 143 GLU A O 1
ATOM 1145 N N . LEU A 1 144 ? 26.900 -15.122 -23.567 1.00 89.12 144 LEU A N 1
ATOM 1146 C CA . LEU A 1 144 ? 25.865 -15.962 -24.156 1.00 89.12 144 LEU A CA 1
ATOM 1147 C C . LEU A 1 144 ? 25.780 -15.742 -25.668 1.00 89.12 144 LEU A C 1
ATOM 1149 O O . LEU A 1 144 ? 25.603 -14.613 -26.130 1.00 89.12 144 LEU A O 1
ATOM 1153 N N . ASP A 1 145 ? 25.762 -16.837 -26.429 1.00 89.62 145 ASP A N 1
ATOM 1154 C CA . ASP A 1 145 ? 25.538 -16.798 -27.882 1.00 89.62 145 ASP A CA 1
ATOM 1155 C C . ASP A 1 145 ? 24.181 -16.159 -28.242 1.00 89.62 145 ASP A C 1
ATOM 1157 O O . ASP A 1 145 ? 24.061 -15.438 -29.233 1.00 89.62 145 ASP A O 1
ATOM 1161 N N . ASN A 1 146 ? 23.154 -16.378 -27.409 1.00 91.25 146 ASN A N 1
ATOM 1162 C CA . ASN A 1 146 ? 21.821 -15.786 -27.549 1.00 91.25 146 ASN A CA 1
ATOM 1163 C C . ASN A 1 146 ? 21.436 -14.937 -26.325 1.00 91.25 146 ASN A C 1
ATOM 1165 O O . ASN A 1 146 ? 20.497 -15.254 -25.595 1.00 91.25 146 ASN A O 1
ATOM 1169 N N . TRP A 1 147 ? 22.141 -13.826 -26.114 1.00 90.81 147 TRP A N 1
ATOM 1170 C CA . TRP A 1 147 ? 21.870 -12.887 -25.016 1.00 90.81 147 TRP A CA 1
ATOM 1171 C C . TRP A 1 147 ? 20.448 -12.288 -25.028 1.00 90.81 147 TRP A C 1
ATOM 1173 O O . TRP A 1 147 ? 19.928 -11.914 -23.980 1.00 90.81 147 TRP A O 1
ATOM 1183 N N . LEU A 1 148 ? 19.781 -12.211 -26.189 1.00 91.25 148 LEU A N 1
ATOM 1184 C CA . LEU A 1 148 ? 18.385 -11.752 -26.275 1.00 91.25 148 LEU A CA 1
ATOM 1185 C C . LEU A 1 148 ? 17.413 -12.728 -25.600 1.00 91.25 148 LEU A C 1
ATOM 1187 O O . LEU A 1 148 ? 16.406 -12.296 -25.043 1.00 91.25 148 LEU A O 1
ATOM 1191 N N . GLY A 1 149 ? 17.721 -14.027 -25.627 1.00 91.75 149 GLY A N 1
ATOM 1192 C CA . GLY A 1 149 ? 16.952 -15.050 -24.917 1.00 91.75 149 GLY A CA 1
ATOM 1193 C C . GLY A 1 149 ? 17.106 -14.988 -23.395 1.00 91.75 149 GLY A C 1
ATOM 1194 O O . GLY A 1 149 ? 16.297 -15.576 -22.688 1.00 91.75 149 GLY A O 1
ATOM 1195 N N . ASP A 1 150 ? 18.108 -14.260 -22.896 1.00 93.06 150 ASP A N 1
ATOM 1196 C CA . ASP A 1 150 ? 18.388 -14.096 -21.464 1.00 93.06 150 ASP A CA 1
ATOM 1197 C C . ASP A 1 150 ? 17.679 -12.877 -20.845 1.00 93.06 150 ASP A C 1
ATOM 1199 O O . ASP A 1 150 ? 17.836 -12.589 -19.656 1.00 93.06 150 ASP A O 1
ATOM 1203 N N . ILE A 1 151 ? 16.887 -12.138 -21.632 1.00 94.25 151 ILE A N 1
ATOM 1204 C CA . ILE A 1 151 ? 16.095 -11.019 -21.117 1.00 94.25 151 ILE A CA 1
ATOM 1205 C C . ILE A 1 151 ? 15.103 -11.544 -20.077 1.00 94.25 151 ILE A C 1
ATOM 1207 O O . ILE A 1 151 ? 14.259 -12.395 -20.354 1.00 94.25 151 ILE A O 1
ATOM 1211 N N . ASN A 1 152 ? 15.172 -10.980 -18.876 1.00 92.38 152 ASN A N 1
ATOM 1212 C CA . ASN A 1 152 ? 14.260 -11.287 -17.793 1.00 92.38 152 ASN A CA 1
ATOM 1213 C C . ASN A 1 152 ? 12.851 -10.765 -18.139 1.00 92.38 152 ASN A C 1
ATOM 1215 O O . ASN A 1 152 ? 12.659 -9.543 -18.228 1.00 92.38 152 ASN A O 1
ATOM 1219 N N . PRO A 1 153 ? 11.840 -11.646 -18.270 1.00 92.88 153 PRO A N 1
ATOM 1220 C CA . PRO A 1 153 ? 10.472 -11.224 -18.569 1.00 92.88 153 PRO A CA 1
ATOM 1221 C C . PRO A 1 153 ? 9.865 -10.371 -17.446 1.00 92.88 153 PRO A C 1
ATOM 1223 O O . PRO A 1 153 ? 8.981 -9.559 -17.698 1.00 92.88 153 PRO A O 1
ATOM 1226 N N . ASN A 1 154 ? 10.389 -10.493 -16.224 1.00 91.69 154 ASN A N 1
ATOM 1227 C CA . ASN A 1 154 ? 9.973 -9.722 -15.054 1.00 91.69 154 ASN A CA 1
ATOM 1228 C C . ASN A 1 154 ? 10.865 -8.493 -14.805 1.00 91.69 154 ASN A C 1
ATOM 1230 O O . ASN A 1 154 ? 10.780 -7.881 -13.743 1.00 91.69 154 ASN A O 1
ATOM 1234 N N . SER A 1 155 ? 11.727 -8.114 -15.760 1.00 93.06 155 SER A N 1
ATOM 1235 C CA . SER A 1 155 ? 12.597 -6.927 -15.648 1.00 93.06 155 SER A CA 1
ATOM 1236 C C . SER A 1 155 ? 11.818 -5.620 -15.474 1.00 93.06 155 SER A C 1
ATOM 1238 O O . SER A 1 155 ? 12.350 -4.651 -14.928 1.00 93.06 155 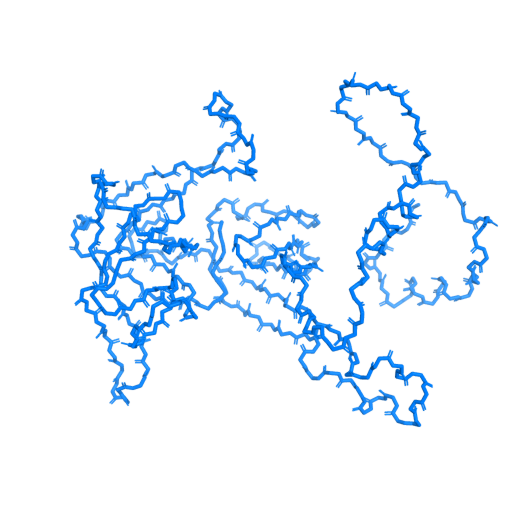SER A O 1
ATOM 1240 N N . LYS A 1 156 ? 10.553 -5.595 -15.908 1.00 95.62 156 LYS A N 1
ATOM 1241 C CA . LYS A 1 156 ? 9.607 -4.503 -15.690 1.00 95.62 156 LYS A CA 1
ATOM 1242 C C . LYS A 1 156 ? 8.216 -5.067 -15.412 1.00 95.62 156 LYS A C 1
ATOM 1244 O O . LYS A 1 156 ? 7.596 -5.648 -16.296 1.00 95.62 156 LYS A O 1
ATOM 1249 N N . VAL A 1 157 ? 7.697 -4.810 -14.218 1.00 96.56 157 VAL A N 1
ATOM 1250 C CA . VAL A 1 157 ? 6.309 -5.106 -13.840 1.00 96.56 157 VAL A CA 1
ATOM 1251 C C . VAL A 1 157 ? 5.562 -3.788 -13.670 1.00 96.56 157 VAL A C 1
ATOM 1253 O O . VAL A 1 157 ? 6.037 -2.883 -12.984 1.00 96.56 157 VAL A O 1
ATOM 1256 N N . ILE A 1 158 ? 4.405 -3.662 -14.318 1.00 97.69 158 ILE A N 1
ATOM 1257 C CA . ILE A 1 158 ? 3.555 -2.469 -14.239 1.0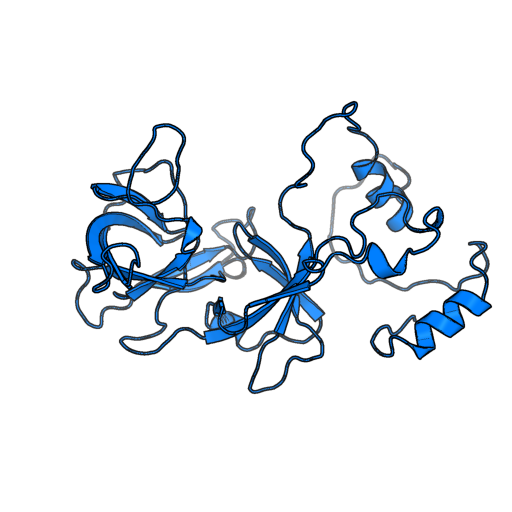0 97.69 158 ILE A CA 1
ATOM 1258 C C . ILE A 1 158 ? 2.371 -2.775 -13.327 1.00 97.69 158 ILE A C 1
ATOM 1260 O O . ILE A 1 158 ? 1.630 -3.723 -13.569 1.00 97.69 158 ILE A O 1
ATOM 1264 N N . ILE A 1 159 ? 2.183 -1.938 -12.312 1.00 97.88 159 ILE A N 1
ATOM 1265 C CA . ILE A 1 159 ? 1.032 -1.933 -11.415 1.00 97.88 159 ILE A CA 1
ATOM 1266 C C . ILE A 1 159 ? 0.178 -0.712 -11.781 1.00 97.88 159 ILE A C 1
ATOM 1268 O O . ILE A 1 159 ? 0.540 0.406 -11.414 1.00 97.88 159 ILE A O 1
ATOM 1272 N N . PRO A 1 160 ? -0.912 -0.874 -12.550 1.00 96.31 160 PRO A N 1
ATOM 1273 C CA . PRO A 1 160 ? -1.633 0.261 -13.132 1.00 96.31 160 PRO A CA 1
ATOM 1274 C C . PRO A 1 160 ? -2.535 1.010 -12.141 1.00 96.31 160 PRO A C 1
ATOM 1276 O O . PRO A 1 160 ? -2.828 2.178 -12.366 1.00 96.31 160 PRO A O 1
ATOM 1279 N N . ASN A 1 161 ? -2.985 0.343 -11.073 1.00 95.31 161 ASN A N 1
ATOM 1280 C CA . ASN A 1 161 ? -4.026 0.835 -10.166 1.00 95.31 161 ASN A CA 1
ATOM 1281 C C . ASN A 1 161 ? -3.577 0.787 -8.696 1.00 95.31 161 ASN A C 1
ATOM 1283 O O . ASN A 1 161 ? -4.314 0.310 -7.836 1.00 95.31 161 ASN A O 1
ATOM 1287 N N . ALA A 1 162 ? -2.359 1.245 -8.404 1.00 97.94 162 ALA A N 1
ATOM 1288 C CA . ALA A 1 162 ? -1.920 1.395 -7.019 1.00 97.94 162 ALA A CA 1
ATOM 1289 C C . ALA A 1 162 ? -2.650 2.576 -6.358 1.00 97.94 162 ALA A C 1
ATOM 1291 O O . ALA A 1 162 ? -2.953 3.571 -7.020 1.00 97.94 162 ALA A O 1
ATOM 1292 N N . TYR A 1 163 ? -2.892 2.494 -5.052 1.00 98.19 163 TYR A N 1
ATOM 1293 C CA . TYR A 1 163 ? -3.501 3.572 -4.270 1.00 98.19 163 TYR A CA 1
ATOM 1294 C C . TYR A 1 163 ? -2.455 4.377 -3.519 1.00 98.19 163 TYR A C 1
ATOM 1296 O O . TYR A 1 163 ? -1.518 3.826 -2.942 1.00 98.19 163 TYR A O 1
ATOM 1304 N N . CYS A 1 164 ? -2.618 5.696 -3.483 1.00 96.56 164 CYS A N 1
ATOM 1305 C CA . CYS A 1 164 ? -1.741 6.578 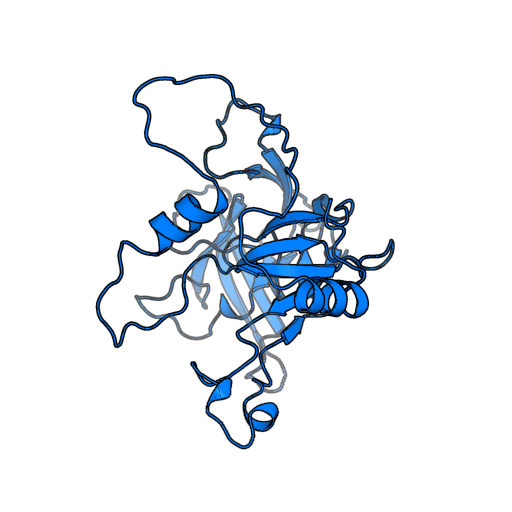-2.733 1.00 96.56 164 CYS A CA 1
ATOM 1306 C C . CYS A 1 164 ? -2.499 7.654 -1.955 1.00 96.56 164 CYS A C 1
ATOM 1308 O O . CYS A 1 164 ? -3.673 7.935 -2.184 1.00 96.56 164 CYS A O 1
ATOM 1310 N N . VAL A 1 165 ? -1.791 8.253 -0.998 1.00 94.56 165 VAL A N 1
ATOM 1311 C CA . VAL A 1 165 ? -2.294 9.405 -0.243 1.00 94.56 165 VAL A CA 1
ATOM 1312 C C . VAL A 1 165 ? -2.438 10.635 -1.144 1.00 94.56 165 VAL A C 1
ATOM 1314 O O . VAL A 1 165 ? -1.567 10.913 -1.971 1.00 94.56 165 VAL A O 1
ATOM 1317 N N . SER A 1 166 ? -3.484 11.434 -0.918 1.00 90.69 166 SER A N 1
ATOM 1318 C CA . SER A 1 166 ? -3.804 12.625 -1.723 1.00 90.69 166 SER A CA 1
ATOM 1319 C C . SER A 1 166 ? -2.688 13.674 -1.761 1.00 90.69 166 SER A C 1
ATOM 1321 O O . SER A 1 166 ? -2.597 14.445 -2.711 1.00 90.69 166 SER A O 1
ATOM 1323 N N . SER A 1 167 ? -1.783 13.684 -0.776 1.00 90.31 167 SER A N 1
ATOM 1324 C CA . SER A 1 167 ? -0.627 14.590 -0.768 1.00 90.31 167 SER A CA 1
ATOM 1325 C C . SER A 1 167 ? 0.334 14.377 -1.944 1.00 90.31 167 SER A C 1
ATOM 1327 O O . SER A 1 167 ? 1.112 15.279 -2.253 1.00 90.31 167 SER A O 1
ATOM 1329 N N . LEU A 1 168 ? 0.269 13.229 -2.630 1.00 92.56 168 LEU A N 1
ATOM 1330 C CA . LEU A 1 168 ? 1.048 12.969 -3.843 1.00 92.56 168 LEU A CA 1
ATOM 1331 C C . LEU A 1 168 ? 0.412 13.526 -5.125 1.00 92.56 168 LEU A C 1
ATOM 1333 O O . LEU A 1 168 ? 1.072 13.496 -6.159 1.00 92.56 168 LEU A O 1
ATOM 1337 N N . GLN A 1 169 ? -0.809 14.073 -5.084 1.00 92.12 169 GLN A N 1
ATOM 1338 C CA . GLN A 1 169 ? -1.504 14.593 -6.273 1.00 92.12 169 GLN A CA 1
ATOM 1339 C C . GLN A 1 169 ? -0.681 15.634 -7.046 1.00 92.12 169 GLN A C 1
ATOM 1341 O O . GLN A 1 169 ? -0.726 15.680 -8.270 1.00 92.12 169 GLN A O 1
ATOM 1346 N N . ASN A 1 170 ? 0.099 16.443 -6.327 1.00 90.56 170 ASN A N 1
ATOM 1347 C CA . ASN A 1 170 ? 0.899 17.530 -6.891 1.00 90.56 170 ASN A CA 1
ATOM 1348 C C . ASN A 1 170 ? 2.377 17.158 -7.096 1.00 90.56 170 ASN A C 1
ATOM 1350 O O . ASN A 1 170 ? 3.221 18.051 -7.217 1.00 90.56 170 ASN A O 1
ATOM 1354 N N . ALA A 1 171 ? 2.710 15.864 -7.084 1.00 94.44 171 ALA A N 1
ATOM 1355 C CA . ALA A 1 171 ? 4.072 15.396 -7.311 1.00 94.44 171 ALA A CA 1
ATOM 1356 C C . ALA A 1 171 ? 4.544 15.765 -8.727 1.00 94.44 171 ALA A C 1
ATOM 1358 O O . ALA A 1 171 ? 3.819 15.603 -9.710 1.00 94.44 171 ALA A O 1
ATOM 1359 N N . LYS A 1 172 ? 5.771 16.274 -8.835 1.00 95.69 172 LYS A N 1
ATOM 1360 C CA . LYS A 1 172 ? 6.363 16.745 -10.089 1.00 95.69 172 LYS A CA 1
ATOM 1361 C C . LYS A 1 172 ? 7.339 15.719 -10.638 1.00 95.69 172 LYS A C 1
ATOM 1363 O O . LYS A 1 172 ? 7.980 14.987 -9.892 1.00 95.69 172 LYS A O 1
ATOM 1368 N N . VAL A 1 173 ? 7.491 15.704 -11.960 1.00 97.56 173 VAL A N 1
ATOM 1369 C CA . VAL A 1 173 ? 8.475 14.854 -12.646 1.00 97.56 173 VAL A CA 1
ATOM 1370 C C . VAL A 1 173 ? 9.863 15.046 -12.031 1.00 97.56 173 VAL A C 1
ATOM 1372 O O . VAL A 1 173 ? 10.365 16.168 -11.958 1.00 97.56 173 VAL A O 1
ATOM 1375 N N . GLY A 1 174 ? 10.492 13.940 -11.630 1.00 96.12 174 GLY A N 1
ATOM 1376 C CA . GLY A 1 174 ? 11.792 13.933 -10.960 1.00 96.12 174 GLY A CA 1
ATOM 1377 C C . GLY A 1 174 ? 11.749 14.036 -9.431 1.00 96.12 174 GLY A C 1
ATOM 1378 O O . GLY A 1 174 ? 12.799 13.858 -8.812 1.00 96.12 174 GLY A O 1
ATOM 1379 N N . ASP A 1 175 ? 10.585 14.266 -8.813 1.00 96.38 175 ASP A N 1
ATOM 1380 C CA . ASP A 1 175 ? 10.444 14.187 -7.355 1.00 96.38 175 ASP A CA 1
ATOM 1381 C C . ASP A 1 175 ? 10.723 12.760 -6.867 1.00 96.38 175 ASP A C 1
ATOM 1383 O O . ASP A 1 175 ? 10.374 11.778 -7.528 1.00 96.38 175 ASP A O 1
ATOM 1387 N N . ASN A 1 176 ? 11.354 12.650 -5.695 1.00 95.25 176 ASN A N 1
ATOM 1388 C CA . ASN A 1 176 ? 11.784 11.382 -5.112 1.00 95.25 176 ASN A CA 1
ATOM 1389 C C . ASN A 1 176 ? 11.050 11.127 -3.799 1.00 95.25 176 ASN A C 1
ATOM 1391 O O . ASN A 1 176 ? 10.967 12.006 -2.941 1.00 95.25 176 ASN A O 1
ATOM 1395 N N . PHE A 1 177 ? 10.580 9.897 -3.619 1.00 94.94 177 PHE A N 1
ATOM 1396 C CA . PHE A 1 177 ? 9.818 9.487 -2.449 1.00 94.94 177 PHE A CA 1
ATOM 1397 C C . PHE A 1 177 ? 10.299 8.136 -1.940 1.00 94.94 177 PHE A C 1
ATOM 1399 O O . PHE A 1 177 ? 10.630 7.241 -2.714 1.00 94.94 177 PHE A O 1
ATOM 1406 N N . GLN A 1 178 ? 10.278 7.959 -0.623 1.00 94.88 178 GLN A N 1
ATOM 1407 C CA . GLN A 1 178 ? 10.302 6.628 -0.035 1.00 94.88 178 GLN A CA 1
ATOM 1408 C C . GLN A 1 178 ? 8.858 6.158 0.129 1.00 94.88 178 GLN A C 1
ATOM 1410 O O . GLN A 1 178 ? 8.097 6.727 0.915 1.00 94.88 178 GLN A O 1
ATOM 1415 N N . PHE A 1 179 ? 8.470 5.113 -0.594 1.00 95.69 179 PHE A N 1
ATOM 1416 C CA . PHE A 1 179 ? 7.222 4.422 -0.301 1.00 95.69 179 PHE A CA 1
ATOM 1417 C C . PHE A 1 179 ? 7.498 3.444 0.836 1.00 95.69 179 PHE A C 1
ATOM 1419 O O . PHE A 1 179 ? 8.329 2.539 0.718 1.00 95.69 179 PHE A O 1
ATOM 1426 N N . GLU A 1 180 ? 6.839 3.690 1.968 1.00 93.81 180 GLU A N 1
ATOM 1427 C CA . GLU A 1 180 ? 6.988 2.918 3.201 1.00 93.81 180 GLU A CA 1
ATOM 1428 C C . GLU A 1 180 ? 6.944 1.413 2.921 1.00 93.81 180 GLU A C 1
ATOM 1430 O O . GLU A 1 180 ? 6.059 0.941 2.220 1.00 93.81 180 GLU A O 1
ATOM 1435 N N . ARG A 1 181 ? 7.926 0.673 3.452 1.00 93.69 181 ARG A N 1
ATOM 1436 C CA . ARG A 1 181 ? 8.123 -0.784 3.276 1.00 93.69 181 ARG A CA 1
ATOM 1437 C C . ARG A 1 181 ? 8.388 -1.284 1.844 1.00 93.69 181 ARG A C 1
ATOM 1439 O O . ARG A 1 181 ? 8.794 -2.435 1.703 1.00 93.69 181 ARG A O 1
ATOM 1446 N N . LEU A 1 182 ? 8.250 -0.450 0.815 1.00 94.50 182 LEU A N 1
ATOM 1447 C CA . LEU A 1 182 ? 8.344 -0.862 -0.591 1.00 94.50 182 LEU A CA 1
ATOM 1448 C C . LEU A 1 182 ? 9.692 -0.513 -1.239 1.00 94.50 182 LEU A C 1
ATOM 1450 O O . LEU A 1 182 ? 10.291 -1.348 -1.918 1.00 94.50 182 LEU A O 1
ATOM 1454 N N . GLY A 1 183 ? 10.192 0.709 -1.042 1.00 95.19 183 GLY A N 1
ATOM 1455 C CA . GLY A 1 183 ? 11.411 1.172 -1.714 1.00 95.19 183 GLY A CA 1
ATOM 1456 C C . GLY A 1 183 ? 11.463 2.677 -1.920 1.00 95.19 183 GLY A C 1
ATOM 1457 O O . GLY A 1 183 ? 10.635 3.426 -1.401 1.00 95.19 183 GLY A O 1
ATOM 1458 N N . TYR A 1 184 ? 12.440 3.103 -2.712 1.00 95.88 184 TYR A N 1
ATOM 1459 C CA . TYR A 1 184 ? 12.562 4.474 -3.191 1.00 95.88 184 TYR A CA 1
ATOM 1460 C C . TYR A 1 184 ? 12.055 4.567 -4.623 1.00 95.88 184 TYR A C 1
ATOM 1462 O O . TYR A 1 184 ? 12.344 3.699 -5.450 1.00 95.88 184 TYR A O 1
ATOM 1470 N N . PHE A 1 185 ? 11.300 5.621 -4.897 1.00 97.69 185 PHE A N 1
ATOM 1471 C CA . PHE A 1 185 ? 10.588 5.836 -6.144 1.00 97.69 185 PHE A CA 1
ATOM 1472 C C . PHE A 1 185 ? 10.823 7.252 -6.652 1.00 97.69 185 PHE A C 1
ATOM 1474 O O . PHE A 1 185 ? 11.010 8.180 -5.864 1.00 97.69 185 PHE A O 1
ATOM 1481 N N . VAL A 1 186 ? 10.775 7.408 -7.970 1.00 98.06 186 VAL A N 1
ATOM 1482 C CA . VAL A 1 186 ? 10.859 8.696 -8.659 1.00 98.06 186 VAL A CA 1
ATOM 1483 C C . VAL A 1 186 ? 9.645 8.883 -9.561 1.00 98.06 186 VAL A C 1
ATOM 1485 O O . VAL A 1 186 ? 9.177 7.920 -10.172 1.00 98.06 186 VAL A O 1
ATOM 1488 N N . VAL A 1 187 ? 9.136 10.110 -9.650 1.00 98.12 187 VAL A N 1
ATOM 1489 C CA . VAL A 1 187 ? 8.068 10.459 -10.597 1.00 98.12 187 VAL A CA 1
ATOM 1490 C C . VAL A 1 187 ? 8.624 10.428 -12.018 1.00 98.12 187 VAL A C 1
ATOM 1492 O O . VAL A 1 187 ? 9.555 11.168 -12.356 1.00 98.12 187 VAL A O 1
ATOM 1495 N N . ASP A 1 188 ? 8.052 9.563 -12.846 1.00 98.12 188 ASP A N 1
ATOM 1496 C CA . ASP A 1 188 ? 8.461 9.341 -14.226 1.00 98.12 188 ASP A CA 1
ATOM 1497 C C . ASP A 1 188 ? 7.947 10.444 -15.161 1.00 98.12 188 ASP A C 1
ATOM 1499 O O . ASP A 1 188 ? 6.969 11.137 -14.874 1.00 98.12 188 ASP A O 1
ATOM 1503 N N . ARG A 1 189 ? 8.610 10.594 -16.309 1.00 97.50 189 ARG A N 1
ATOM 1504 C CA . ARG A 1 189 ? 8.291 11.600 -17.333 1.00 97.50 189 ARG A CA 1
ATOM 1505 C C . ARG A 1 189 ? 6.988 11.328 -18.071 1.00 97.50 189 ARG A C 1
ATOM 1507 O O . ARG A 1 189 ? 6.438 12.267 -18.635 1.00 97.50 189 ARG A O 1
ATOM 1514 N N . ASP A 1 190 ? 6.504 10.091 -18.040 1.00 97.06 190 ASP A N 1
ATOM 1515 C CA . ASP A 1 190 ? 5.196 9.721 -18.581 1.00 97.06 190 ASP A CA 1
ATOM 1516 C C . ASP A 1 190 ? 4.034 10.211 -17.694 1.00 97.06 190 ASP A C 1
ATOM 1518 O O . ASP A 1 190 ? 2.868 9.983 -18.017 1.00 97.06 190 ASP A O 1
ATOM 1522 N N . THR A 1 191 ? 4.333 10.870 -16.568 1.00 95.81 191 THR A N 1
ATOM 1523 C CA . THR A 1 191 ? 3.335 11.531 -15.724 1.00 95.81 191 THR A CA 1
ATOM 1524 C C . THR A 1 191 ? 2.648 12.673 -16.473 1.00 95.81 191 THR A C 1
ATOM 1526 O O . THR A 1 191 ? 3.293 13.524 -17.085 1.00 95.81 191 THR A O 1
ATOM 1529 N N . THR A 1 192 ? 1.325 12.722 -16.366 1.00 94.56 192 THR A N 1
ATOM 1530 C CA . THR A 1 192 ? 0.452 13.761 -16.927 1.00 94.56 192 THR A CA 1
ATOM 1531 C C . THR A 1 192 ? -0.457 14.329 -15.835 1.00 94.56 192 THR A C 1
ATOM 1533 O O . THR A 1 192 ? -0.457 13.839 -14.707 1.00 94.56 192 THR A O 1
ATOM 1536 N N . SER A 1 193 ? -1.266 15.342 -16.158 1.00 89.12 193 SER A N 1
ATOM 1537 C CA . SER A 1 193 ? -2.269 15.894 -15.232 1.00 89.12 193 SER A CA 1
ATOM 1538 C C . SER A 1 193 ? -3.325 14.877 -14.784 1.00 89.12 193 SER A C 1
ATOM 1540 O O . SER A 1 193 ? -3.938 15.065 -13.740 1.00 89.12 193 SER A O 1
ATOM 1542 N N . GLU A 1 194 ? -3.542 13.816 -15.562 1.00 89.75 194 GLU A N 1
ATOM 1543 C CA . GLU A 1 194 ? -4.556 12.786 -15.295 1.00 89.75 194 GLU A CA 1
ATOM 1544 C C . GLU A 1 194 ? -3.958 11.505 -14.704 1.00 89.75 194 GLU A C 1
ATOM 1546 O O . GLU A 1 194 ? -4.672 10.692 -14.120 1.00 89.75 194 GLU A O 1
ATOM 1551 N N . LYS A 1 195 ? -2.644 11.303 -14.858 1.00 94.19 195 LYS A N 1
ATOM 1552 C CA . LYS A 1 195 ? -1.975 10.050 -14.511 1.00 94.19 195 LYS A CA 1
ATOM 1553 C C . LYS A 1 195 ? -0.606 10.304 -13.903 1.00 94.19 195 LYS A C 1
ATOM 1555 O O . LYS A 1 195 ? 0.309 10.735 -14.601 1.00 94.19 195 LYS A O 1
ATOM 1560 N N . LEU A 1 196 ? -0.443 9.938 -12.635 1.00 97.06 196 LEU A N 1
ATOM 1561 C CA . LEU A 1 196 ? 0.858 9.898 -11.973 1.00 97.06 196 LEU A CA 1
ATOM 1562 C C . LEU A 1 196 ? 1.535 8.550 -12.217 1.00 97.06 196 LEU A C 1
ATOM 1564 O O . LEU A 1 196 ? 0.926 7.495 -12.023 1.00 97.06 196 LEU A O 1
ATOM 1568 N N . VAL A 1 197 ? 2.802 8.595 -12.618 1.00 98.19 197 VAL A N 1
ATOM 1569 C CA . VAL A 1 197 ? 3.615 7.411 -12.892 1.00 98.19 197 VAL A CA 1
ATOM 1570 C C . VAL A 1 197 ? 4.856 7.443 -12.011 1.00 98.19 197 VAL A C 1
ATOM 1572 O O . VAL A 1 197 ? 5.617 8.409 -12.030 1.00 98.19 197 VAL A O 1
ATOM 1575 N N . PHE A 1 198 ? 5.090 6.372 -11.260 1.00 98.50 198 PHE A N 1
ATOM 1576 C CA . PHE A 1 198 ? 6.256 6.221 -10.395 1.00 98.50 198 PHE A CA 1
ATOM 1577 C C . PHE A 1 198 ? 7.119 5.047 -10.841 1.00 98.50 198 PHE A C 1
ATOM 1579 O O . PHE A 1 198 ? 6.622 3.941 -11.037 1.00 98.50 198 PHE A O 1
ATOM 1586 N N . ASN A 1 199 ? 8.429 5.256 -10.918 1.00 98.31 199 ASN A N 1
ATOM 1587 C CA . ASN A 1 199 ? 9.406 4.193 -11.140 1.00 98.31 199 ASN A CA 1
ATOM 1588 C C . ASN A 1 199 ? 10.085 3.836 -9.824 1.00 98.31 199 ASN A C 1
ATOM 1590 O O . ASN A 1 199 ? 10.568 4.729 -9.127 1.00 98.31 199 ASN A O 1
ATOM 1594 N N . ARG A 1 200 ? 10.188 2.544 -9.501 1.00 97.50 200 ARG A N 1
ATOM 1595 C CA . ARG A 1 200 ? 11.019 2.090 -8.380 1.00 97.50 200 ARG A CA 1
ATOM 1596 C C . ARG A 1 200 ? 12.492 2.223 -8.750 1.00 97.50 200 ARG A C 1
ATOM 1598 O O . ARG A 1 200 ? 12.962 1.531 -9.649 1.00 97.50 200 ARG A O 1
ATOM 1605 N N . THR A 1 201 ? 13.210 3.070 -8.024 1.00 93.06 201 THR A N 1
ATOM 1606 C CA . THR A 1 201 ? 14.653 3.278 -8.182 1.00 93.06 201 THR A CA 1
ATOM 1607 C C . THR A 1 201 ? 15.440 2.153 -7.517 1.00 93.06 201 THR A C 1
ATOM 1609 O O . THR A 1 201 ? 16.336 1.580 -8.127 1.00 93.06 201 THR A O 1
ATOM 1612 N N . VAL A 1 202 ? 15.112 1.825 -6.262 1.00 92.06 202 VAL A N 1
ATOM 1613 C CA . VAL A 1 202 ? 15.782 0.763 -5.495 1.00 92.06 202 VAL A CA 1
ATOM 1614 C C . VAL A 1 202 ? 14.876 0.239 -4.377 1.00 92.06 202 VAL A C 1
ATOM 1616 O O . VAL A 1 202 ? 14.024 0.964 -3.855 1.00 92.06 202 VAL A O 1
ATOM 1619 N N . THR A 1 203 ? 15.039 -1.031 -4.011 1.00 90.81 203 THR A N 1
ATOM 1620 C CA . THR A 1 203 ? 14.355 -1.660 -2.870 1.00 90.81 203 THR A CA 1
ATOM 1621 C C . THR A 1 203 ? 14.980 -1.224 -1.537 1.00 90.81 203 THR A C 1
ATOM 1623 O O . THR A 1 203 ? 16.126 -0.790 -1.484 1.00 90.81 203 THR A O 1
ATOM 1626 N N . LEU A 1 204 ? 14.241 -1.332 -0.424 1.00 87.62 204 LEU A N 1
ATOM 1627 C CA . LEU A 1 204 ? 14.766 -0.954 0.907 1.00 87.62 204 LEU A CA 1
ATOM 1628 C C . LEU A 1 204 ? 15.851 -1.903 1.435 1.00 87.62 204 LEU A C 1
ATOM 1630 O O . LEU A 1 204 ? 16.660 -1.525 2.280 1.00 87.62 204 LEU A O 1
ATOM 1634 N N . LYS A 1 205 ? 15.824 -3.159 0.990 1.00 80.44 205 LYS A N 1
ATOM 1635 C CA . LYS A 1 205 ? 16.818 -4.182 1.309 1.00 80.44 205 LYS A CA 1
ATOM 1636 C C . LYS A 1 205 ? 17.266 -4.839 0.015 1.00 80.44 205 LYS A C 1
ATOM 1638 O O . LYS A 1 205 ? 16.457 -5.027 -0.893 1.00 80.44 205 LYS A O 1
ATOM 1643 N N . ASP A 1 206 ? 18.532 -5.227 -0.019 1.00 59.91 206 ASP A N 1
ATOM 1644 C CA . ASP A 1 206 ? 19.072 -6.068 -1.076 1.00 59.91 206 ASP A CA 1
ATOM 1645 C C . ASP A 1 206 ? 18.419 -7.456 -1.022 1.00 59.91 206 ASP A C 1
ATOM 1647 O O . ASP A 1 206 ? 18.513 -8.154 -0.011 1.00 59.91 206 ASP A O 1
ATOM 1651 N N . SER A 1 207 ? 17.788 -7.877 -2.117 1.00 49.78 207 SER A N 1
ATOM 1652 C CA . SER A 1 207 ? 17.130 -9.188 -2.250 1.00 49.78 207 SER A CA 1
ATOM 1653 C C . SER A 1 207 ? 18.112 -10.359 -2.438 1.00 49.78 207 SER A C 1
ATOM 1655 O O . SER A 1 207 ? 17.702 -11.463 -2.785 1.00 49.78 207 SER A O 1
ATOM 1657 N N . TYR A 1 208 ? 19.416 -10.153 -2.223 1.00 50.56 208 TYR A N 1
ATOM 1658 C CA . TYR A 1 208 ? 20.436 -11.169 -2.487 1.00 50.56 208 TYR A CA 1
ATOM 1659 C C . TYR A 1 208 ? 20.540 -12.195 -1.354 1.00 50.56 208 TYR A C 1
ATOM 1661 O O . TYR A 1 208 ? 21.150 -11.954 -0.307 1.00 50.56 208 TYR A O 1
ATOM 1669 N N . SER A 1 209 ? 19.998 -13.388 -1.602 1.00 37.66 209 SER A N 1
ATOM 1670 C CA . SER A 1 209 ? 20.313 -14.604 -0.856 1.00 37.66 209 SER A CA 1
ATOM 1671 C C . SER A 1 209 ? 21.795 -14.952 -1.035 1.00 37.66 209 SER A C 1
ATOM 1673 O O . SER A 1 209 ? 22.241 -15.352 -2.109 1.00 37.66 209 SER A O 1
ATOM 1675 N N . LYS A 1 210 ? 22.575 -14.772 0.034 1.00 39.38 210 LYS A N 1
ATOM 1676 C CA . LYS A 1 210 ? 24.011 -15.071 0.095 1.00 39.38 210 LYS A CA 1
ATOM 1677 C C . LYS A 1 210 ? 24.287 -16.572 -0.027 1.00 39.38 210 LYS A C 1
ATOM 1679 O O . LYS A 1 210 ? 24.309 -17.278 0.975 1.00 39.38 210 LYS A O 1
ATOM 1684 N N . GLY A 1 211 ? 24.627 -17.008 -1.232 1.00 35.53 211 GLY A N 1
ATOM 1685 C CA . GLY A 1 211 ? 25.521 -18.137 -1.489 1.00 35.53 211 GLY A CA 1
ATOM 1686 C C . GLY A 1 211 ? 26.897 -17.632 -1.929 1.00 35.53 211 GLY A C 1
ATOM 1687 O O . GLY A 1 211 ? 27.347 -17.934 -3.021 1.00 35.53 211 GLY A O 1
ATOM 1688 N N . GLY A 1 212 ? 27.542 -16.776 -1.135 1.00 29.27 212 GLY A N 1
ATOM 1689 C CA . GLY A 1 212 ? 28.821 -16.171 -1.506 1.00 29.27 212 GLY A CA 1
ATOM 1690 C C . GLY A 1 212 ? 29.266 -15.147 -0.474 1.00 29.27 212 GLY A C 1
ATOM 1691 O O . GLY A 1 212 ? 28.447 -14.418 0.084 1.00 29.27 212 GLY A O 1
ATOM 1692 N N . LYS A 1 213 ? 30.561 -15.154 -0.152 1.00 29.91 213 LYS A N 1
ATOM 1693 C CA . LYS A 1 213 ? 31.176 -14.421 0.962 1.00 29.91 213 LYS A CA 1
ATOM 1694 C C . LYS A 1 213 ? 30.664 -12.982 1.086 1.00 29.91 213 LYS A C 1
ATOM 1696 O O . LYS A 1 213 ? 30.544 -12.231 0.129 1.00 29.91 213 LYS A O 1
ATOM 1701 N N . ARG A 1 214 ? 30.377 -12.624 2.334 1.00 27.91 214 ARG A N 1
ATOM 1702 C CA . ARG A 1 214 ? 29.888 -11.335 2.823 1.00 27.91 214 ARG A CA 1
ATOM 1703 C C . ARG A 1 214 ? 30.808 -10.185 2.378 1.00 27.91 214 ARG A C 1
ATOM 1705 O O . ARG A 1 214 ? 31.774 -9.873 3.063 1.00 27.91 214 ARG A O 1
ATOM 1712 N N . TRP A 1 215 ? 30.468 -9.517 1.280 1.00 27.84 215 TRP A N 1
ATOM 1713 C CA . TRP A 1 215 ? 31.084 -8.247 0.890 1.00 27.84 215 TRP A CA 1
ATOM 1714 C C . TRP A 1 215 ? 30.495 -7.114 1.735 1.00 27.84 215 TRP A C 1
ATOM 1716 O O . TRP A 1 215 ? 29.519 -6.482 1.349 1.00 27.84 215 TRP A O 1
ATOM 1726 N N . SER A 1 216 ? 31.060 -6.859 2.919 1.00 34.81 216 SER A N 1
ATOM 1727 C CA . SER A 1 216 ? 30.694 -5.678 3.718 1.00 34.81 216 SER A CA 1
ATOM 1728 C C . SER A 1 216 ? 31.524 -4.430 3.385 1.00 34.81 216 SER A C 1
ATOM 1730 O O . SER A 1 216 ? 31.632 -3.551 4.231 1.00 34.81 216 SER A 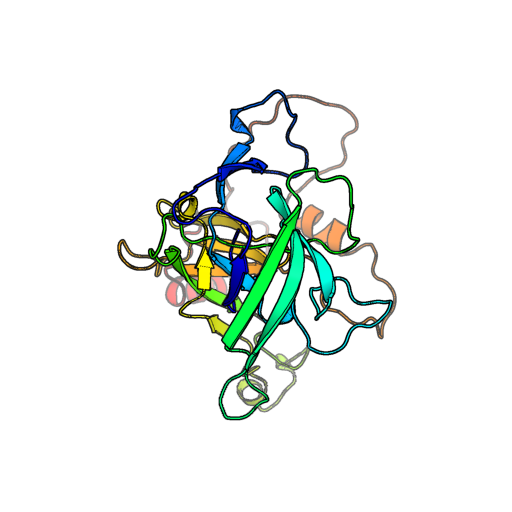O 1
ATOM 1732 N N . SER A 1 217 ? 32.120 -4.320 2.191 1.00 31.67 217 SER A N 1
ATOM 1733 C CA . SER A 1 217 ? 32.930 -3.140 1.831 1.00 31.67 217 SER A CA 1
ATOM 1734 C C . SER A 1 217 ? 32.657 -2.521 0.456 1.00 31.67 217 SER A C 1
ATOM 1736 O O . SER A 1 217 ? 33.201 -1.459 0.172 1.00 31.67 217 SER A O 1
ATOM 1738 N N . VAL A 1 218 ? 31.787 -3.090 -0.388 1.00 35.97 218 VAL A N 1
ATOM 1739 C CA . VAL A 1 218 ? 31.587 -2.555 -1.756 1.00 35.97 218 VAL A CA 1
ATOM 1740 C C . VAL A 1 218 ? 30.496 -1.480 -1.813 1.00 35.97 218 VAL A C 1
ATOM 1742 O O . VAL A 1 218 ? 30.658 -0.491 -2.521 1.00 35.97 218 VAL A O 1
ATOM 1745 N N . LEU A 1 219 ? 29.456 -1.566 -0.976 1.00 32.28 219 LEU A N 1
ATOM 1746 C CA . LEU A 1 219 ? 28.431 -0.513 -0.867 1.00 32.28 219 LEU A CA 1
ATOM 1747 C C . LEU A 1 219 ? 28.958 0.795 -0.251 1.00 32.28 219 LEU A C 1
ATOM 1749 O O . LEU A 1 219 ? 28.403 1.858 -0.514 1.00 32.28 219 LEU A O 1
ATOM 1753 N N . LEU A 1 220 ? 30.070 0.748 0.494 1.00 33.50 220 LEU A N 1
ATOM 1754 C CA . LEU A 1 220 ? 30.741 1.963 0.966 1.00 33.50 220 LEU A CA 1
ATOM 1755 C C . LEU A 1 220 ? 31.615 2.609 -0.126 1.00 33.50 220 LEU A C 1
ATOM 1757 O O . LEU A 1 220 ? 31.846 3.814 -0.075 1.00 33.50 220 LEU A O 1
ATOM 1761 N N . ASN A 1 221 ? 32.050 1.839 -1.132 1.00 31.05 221 ASN A N 1
ATOM 1762 C CA . ASN A 1 221 ? 32.906 2.321 -2.219 1.00 31.05 221 ASN A CA 1
ATOM 1763 C C . ASN A 1 221 ? 32.133 2.808 -3.450 1.00 31.05 221 ASN A C 1
ATOM 1765 O O . ASN A 1 221 ? 32.618 3.709 -4.126 1.00 31.05 221 ASN A O 1
ATOM 1769 N N . VAL A 1 222 ? 30.913 2.328 -3.709 1.00 34.81 222 VAL A N 1
ATOM 1770 C CA . VAL A 1 222 ? 30.070 2.913 -4.774 1.00 34.81 222 VAL A CA 1
ATOM 1771 C C . VAL A 1 222 ? 29.599 4.323 -4.387 1.00 34.81 222 VAL A C 1
ATOM 1773 O O . VAL A 1 222 ? 29.571 5.211 -5.236 1.00 34.81 222 VAL A O 1
ATOM 1776 N N . LEU A 1 223 ? 29.363 4.583 -3.093 1.00 31.81 223 LEU A N 1
ATOM 1777 C CA . LEU A 1 223 ? 29.148 5.948 -2.598 1.00 31.81 223 LEU A CA 1
ATOM 1778 C C . LEU A 1 223 ? 30.434 6.798 -2.627 1.00 31.81 223 LEU A C 1
ATOM 1780 O O . LEU A 1 223 ? 30.359 7.997 -2.862 1.00 31.81 223 LEU A O 1
ATOM 1784 N N . HIS A 1 224 ? 31.615 6.202 -2.435 1.00 34.78 224 HIS A N 1
ATOM 1785 C CA . HIS A 1 224 ? 32.897 6.925 -2.441 1.00 34.78 224 HIS A CA 1
ATOM 1786 C C . HIS A 1 224 ? 33.367 7.319 -3.848 1.00 34.78 224 HIS A C 1
ATOM 1788 O O . HIS A 1 224 ? 33.952 8.386 -4.022 1.00 34.78 224 HIS A O 1
ATOM 1794 N N . VAL A 1 225 ? 33.103 6.478 -4.853 1.00 36.03 225 VAL A N 1
ATOM 1795 C CA . VAL A 1 225 ? 33.559 6.688 -6.237 1.00 36.03 225 VAL A CA 1
ATOM 1796 C C . VAL A 1 225 ? 32.586 7.569 -7.037 1.00 36.03 225 VAL A C 1
ATOM 1798 O O . VAL A 1 225 ? 33.025 8.278 -7.934 1.00 36.03 225 VAL A O 1
ATOM 1801 N N . MET A 1 226 ? 31.300 7.631 -6.664 1.00 33.75 226 MET A N 1
ATOM 1802 C CA . MET A 1 226 ? 30.326 8.560 -7.272 1.00 33.75 226 MET A CA 1
ATOM 1803 C C . MET A 1 226 ? 30.265 9.942 -6.588 1.00 33.75 226 MET A C 1
ATOM 1805 O O . MET A 1 226 ? 29.758 10.882 -7.193 1.00 33.75 226 MET A O 1
ATOM 1809 N N . PHE A 1 227 ? 30.785 10.095 -5.358 1.00 36.94 227 PHE A N 1
ATOM 1810 C CA . PHE A 1 227 ? 30.723 11.360 -4.595 1.00 36.94 227 PHE A CA 1
ATOM 1811 C C . PHE A 1 227 ? 32.065 11.909 -4.087 1.00 36.94 227 PHE A C 1
ATOM 1813 O O . PHE A 1 227 ? 32.057 12.872 -3.323 1.00 36.94 227 PHE A O 1
ATOM 1820 N N . GLY A 1 228 ? 33.207 11.349 -4.505 1.00 32.88 228 GLY A N 1
ATOM 1821 C CA . GLY A 1 228 ? 34.529 11.965 -4.333 1.00 32.88 228 GLY A CA 1
ATOM 1822 C C . GLY A 1 228 ? 34.778 12.584 -2.953 1.00 32.88 228 GLY A C 1
ATOM 1823 O O . GLY A 1 228 ? 35.111 13.762 -2.854 1.00 32.88 228 GLY A O 1
ATOM 1824 N N . TRP A 1 229 ? 34.597 11.821 -1.874 1.00 27.70 229 TRP A N 1
ATOM 1825 C CA . TRP A 1 229 ? 34.993 12.272 -0.542 1.00 27.70 229 TRP A CA 1
ATOM 1826 C C . TRP A 1 229 ? 36.418 11.809 -0.259 1.00 27.70 229 TRP A C 1
ATOM 1828 O O . TRP A 1 229 ? 36.719 10.627 -0.313 1.00 27.70 229 TRP A O 1
ATOM 1838 N N . ARG A 1 230 ? 37.316 12.734 0.078 1.00 29.77 230 ARG A N 1
ATOM 1839 C CA . ARG A 1 230 ? 38.562 12.401 0.773 1.00 29.77 230 ARG A CA 1
ATOM 1840 C C . ARG A 1 230 ? 38.293 12.641 2.250 1.00 29.77 230 ARG A C 1
ATOM 1842 O O . ARG A 1 230 ? 37.840 13.721 2.620 1.00 29.77 230 ARG A O 1
ATOM 1849 N N . GLN A 1 231 ? 38.525 11.637 3.089 1.00 27.72 231 GLN A N 1
ATOM 1850 C CA . GLN A 1 231 ? 38.270 11.733 4.524 1.00 27.72 231 GLN A CA 1
ATOM 1851 C C . GLN A 1 231 ? 39.159 12.827 5.145 1.00 27.72 231 GLN A C 1
ATOM 1853 O O . GLN A 1 231 ? 40.334 12.605 5.424 1.00 27.72 231 GLN A O 1
ATOM 1858 N N . SER A 1 232 ? 38.593 14.015 5.358 1.00 28.11 232 SER A N 1
ATOM 1859 C CA . SER A 1 232 ? 39.178 15.057 6.198 1.00 28.11 232 SER A CA 1
ATOM 1860 C C . SER A 1 232 ? 38.430 15.074 7.522 1.00 28.11 232 SER A C 1
ATOM 1862 O O . SER A 1 232 ? 37.208 15.224 7.572 1.00 28.11 232 SER A O 1
ATOM 1864 N N . ARG A 1 233 ? 39.169 14.855 8.609 1.00 33.34 233 ARG A N 1
ATOM 1865 C CA . ARG A 1 233 ? 38.660 15.007 9.971 1.00 33.34 233 ARG A CA 1
ATOM 1866 C C . ARG A 1 233 ? 38.343 16.486 10.194 1.00 33.34 233 ARG A C 1
ATOM 1868 O O . ARG A 1 233 ? 39.162 17.333 9.865 1.00 33.34 233 ARG A O 1
ATOM 1875 N N . ASN A 1 234 ? 37.204 16.742 10.835 1.00 34.91 234 ASN A N 1
ATOM 1876 C CA . ASN A 1 234 ? 36.656 18.048 11.222 1.00 34.91 234 ASN A CA 1
ATOM 1877 C C . ASN A 1 234 ? 35.910 18.799 10.115 1.00 34.91 234 ASN A C 1
ATOM 1879 O O . ASN A 1 234 ? 36.517 19.436 9.269 1.00 34.91 234 ASN A O 1
ATOM 1883 N N . LEU A 1 235 ? 34.577 18.800 10.203 1.00 29.25 235 LEU A N 1
ATOM 1884 C CA . LEU A 1 235 ? 33.776 20.000 10.485 1.00 29.25 235 LEU A CA 1
ATOM 1885 C C . LEU A 1 235 ? 32.286 19.640 10.388 1.00 29.25 235 LEU A C 1
ATOM 1887 O O . LEU A 1 235 ? 31.736 19.405 9.317 1.00 29.25 235 LEU A O 1
ATOM 1891 N N . LYS A 1 236 ? 31.634 19.592 11.554 1.00 37.25 236 LYS A N 1
ATOM 1892 C CA . LYS A 1 236 ? 30.187 19.782 11.674 1.00 37.25 236 LYS A CA 1
ATOM 1893 C C . LYS A 1 236 ? 29.879 21.209 11.217 1.00 37.25 236 LYS A C 1
ATOM 1895 O O . LYS A 1 236 ? 30.486 22.123 11.764 1.00 37.25 236 LYS A O 1
ATOM 1900 N N . ALA A 1 237 ? 28.924 21.375 10.304 1.00 37.47 237 ALA A N 1
ATOM 1901 C CA . ALA A 1 237 ? 27.858 22.387 10.333 1.00 37.47 237 ALA A CA 1
ATOM 1902 C C . ALA A 1 237 ? 27.451 22.851 8.923 1.00 37.47 237 ALA A C 1
ATOM 1904 O O . ALA A 1 237 ? 28.297 23.142 8.086 1.00 37.47 237 ALA A O 1
ATOM 1905 N N . ARG A 1 238 ? 26.129 23.032 8.769 1.00 32.84 238 ARG A N 1
ATOM 1906 C CA . ARG A 1 238 ? 25.408 23.761 7.706 1.00 32.84 238 ARG A CA 1
ATOM 1907 C C . ARG A 1 238 ? 25.239 23.012 6.380 1.00 32.84 238 ARG A C 1
ATOM 1909 O O . ARG A 1 238 ? 26.007 23.163 5.441 1.00 32.84 238 ARG A O 1
ATOM 1916 N N . GLY A 1 239 ? 24.152 22.240 6.319 1.00 28.47 239 GLY A N 1
ATOM 1917 C CA . GLY A 1 239 ? 23.645 21.611 5.105 1.00 28.47 239 GLY A CA 1
ATOM 1918 C C . GLY A 1 239 ? 22.967 22.614 4.175 1.00 28.47 239 GLY A C 1
ATOM 1919 O O . GLY A 1 239 ? 21.812 22.968 4.383 1.00 28.47 239 GLY A O 1
ATOM 1920 N N . VAL A 1 240 ? 23.692 23.021 3.136 1.00 30.22 240 VAL A N 1
ATOM 1921 C CA . VAL A 1 240 ? 23.162 23.474 1.843 1.00 30.22 240 VAL A CA 1
ATOM 1922 C C . VAL A 1 240 ? 24.173 23.012 0.796 1.00 30.22 240 VAL A C 1
ATOM 1924 O O . VAL A 1 240 ? 25.334 23.402 0.889 1.00 30.22 240 VAL A O 1
ATOM 1927 N N . TYR A 1 241 ? 23.774 22.213 -0.200 1.00 28.64 241 TYR A N 1
ATOM 1928 C CA . TYR A 1 241 ? 24.652 21.902 -1.336 1.00 28.64 241 TYR A CA 1
ATOM 1929 C C . TYR A 1 241 ? 23.896 21.944 -2.666 1.00 28.64 241 TYR A C 1
ATOM 1931 O O . TYR A 1 241 ? 22.884 21.276 -2.856 1.00 28.64 241 TYR A O 1
ATOM 1939 N N . CYS A 1 242 ? 24.436 22.756 -3.573 1.00 24.70 242 CYS A N 1
ATOM 1940 C CA . CYS A 1 242 ? 24.082 22.899 -4.980 1.00 24.70 242 CYS A CA 1
ATOM 1941 C C . CYS A 1 242 ? 25.158 22.170 -5.808 1.00 24.70 242 CYS A C 1
ATOM 1943 O O . CYS A 1 242 ? 26.338 22.265 -5.466 1.00 24.70 242 CYS A O 1
ATOM 1945 N N . VAL A 1 243 ? 24.786 21.440 -6.867 1.00 26.78 243 VAL A N 1
ATOM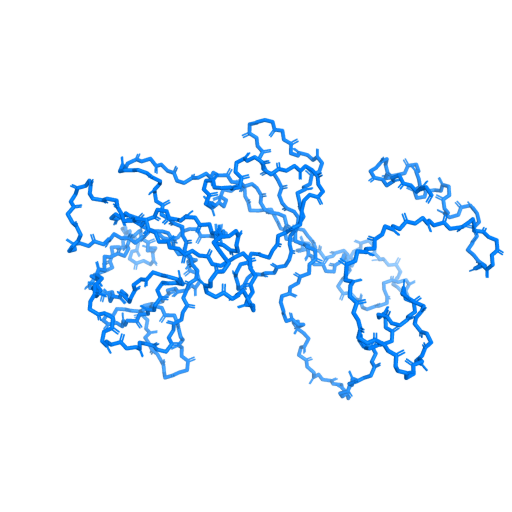 1946 C CA . VAL A 1 243 ? 25.726 20.634 -7.676 1.00 26.78 243 VAL A CA 1
ATOM 1947 C C . VAL A 1 243 ? 25.919 21.260 -9.060 1.00 26.78 243 VAL A C 1
ATOM 1949 O O . VAL A 1 243 ? 24.952 21.535 -9.765 1.00 26.78 243 VAL A O 1
ATOM 1952 N N . ARG A 1 244 ? 27.185 21.446 -9.457 1.00 27.09 244 ARG A N 1
ATOM 1953 C CA . ARG A 1 244 ? 27.636 21.791 -10.816 1.00 27.09 244 ARG A CA 1
ATOM 1954 C C . ARG A 1 244 ? 28.652 20.720 -11.244 1.00 27.09 244 ARG A C 1
ATOM 1956 O O . ARG A 1 244 ? 29.612 20.497 -10.510 1.00 27.09 244 ARG A O 1
ATOM 1963 N N . ILE A 1 245 ? 28.435 20.054 -12.379 1.00 35.62 245 ILE A N 1
ATOM 1964 C CA . ILE A 1 245 ? 29.329 19.010 -12.921 1.00 35.62 245 ILE A CA 1
ATOM 1965 C C . ILE A 1 245 ? 30.357 19.665 -13.867 1.00 35.62 245 ILE A C 1
ATOM 1967 O O . ILE A 1 245 ? 30.042 20.653 -14.526 1.00 35.62 245 ILE A O 1
ATOM 1971 N N . LYS A 1 246 ? 31.604 19.171 -13.855 1.00 31.30 246 LYS A N 1
ATOM 1972 C CA . LYS A 1 246 ? 32.720 19.591 -14.728 1.00 31.30 246 LYS A CA 1
ATOM 1973 C C . LYS A 1 246 ? 32.903 18.597 -15.884 1.00 31.30 246 LYS A C 1
ATOM 1975 O O . LYS A 1 246 ? 32.631 17.413 -15.710 1.00 31.30 246 LYS A O 1
ATOM 1980 N N . ASP A 1 247 ? 33.388 19.116 -17.012 1.00 34.56 247 ASP A N 1
ATOM 1981 C CA . ASP A 1 247 ? 33.488 18.456 -18.321 1.00 34.56 247 ASP A CA 1
ATOM 1982 C C . ASP A 1 247 ? 34.249 17.110 -18.364 1.00 34.56 247 ASP A C 1
ATOM 1984 O O . ASP A 1 247 ? 35.153 16.867 -17.557 1.00 34.56 247 ASP A O 1
ATOM 1988 N N . PRO A 1 248 ? 33.923 16.238 -19.343 1.00 41.66 248 PRO A N 1
ATOM 1989 C CA . PRO A 1 248 ? 34.368 14.855 -19.401 1.00 41.66 248 PRO A CA 1
ATOM 1990 C C . PRO A 1 248 ? 35.602 14.686 -20.299 1.00 41.66 248 PRO A C 1
ATOM 1992 O O . PRO A 1 248 ? 35.480 14.258 -21.442 1.00 41.66 248 PRO A O 1
ATOM 1995 N N . GLU A 1 249 ? 36.802 14.956 -19.786 1.00 39.44 249 GLU A N 1
ATOM 1996 C CA . GLU A 1 249 ? 38.042 14.489 -20.442 1.00 39.44 249 GLU A CA 1
ATOM 1997 C C . GLU A 1 249 ? 38.961 13.641 -19.548 1.00 39.44 249 GLU A C 1
ATOM 1999 O O . GLU A 1 249 ? 39.870 12.994 -20.055 1.00 39.44 249 GLU A O 1
ATOM 2004 N N . GLU A 1 250 ? 38.688 13.490 -18.248 1.00 41.66 250 GLU A N 1
ATOM 2005 C CA . GLU A 1 250 ? 39.582 12.723 -17.353 1.00 41.66 250 GLU A CA 1
ATOM 2006 C C . GLU A 1 250 ? 39.189 11.244 -17.142 1.00 41.66 250 GLU A C 1
ATOM 2008 O O . GLU A 1 250 ? 39.857 10.521 -16.407 1.00 41.66 250 GLU A O 1
ATOM 2013 N N . GLY A 1 251 ? 38.121 10.754 -17.782 1.00 41.84 251 GLY A N 1
ATOM 2014 C CA . GLY A 1 251 ? 37.494 9.473 -17.414 1.00 41.84 251 GLY A CA 1
ATOM 2015 C C . GLY A 1 251 ? 37.579 8.315 -18.411 1.00 41.84 251 GLY A C 1
ATOM 2016 O O . GLY A 1 251 ? 36.967 7.282 -18.156 1.00 41.84 251 GLY A O 1
ATOM 2017 N N . GLY A 1 252 ? 38.249 8.460 -19.560 1.00 40.25 252 GLY A N 1
ATOM 2018 C CA . GLY A 1 252 ? 38.417 7.350 -20.516 1.00 40.25 252 GLY A CA 1
ATOM 2019 C C . GLY A 1 252 ? 37.112 6.739 -21.057 1.00 40.25 252 GLY A C 1
ATOM 2020 O O . GLY A 1 252 ? 37.108 5.594 -21.505 1.00 40.25 252 GLY A O 1
ATOM 2021 N N . PHE A 1 253 ? 35.997 7.475 -21.025 1.00 42.31 253 PHE A N 1
ATOM 2022 C CA . PHE A 1 253 ? 34.726 7.026 -21.592 1.00 42.31 253 PHE A CA 1
ATOM 2023 C C . PHE A 1 253 ? 34.726 7.279 -23.109 1.00 42.31 253 PHE A C 1
ATOM 2025 O O . PHE A 1 253 ? 34.861 8.431 -23.526 1.00 42.31 253 PHE A O 1
ATOM 2032 N N . PRO A 1 254 ? 34.565 6.256 -23.969 1.00 44.78 254 PRO A N 1
ATOM 2033 C CA . PRO A 1 254 ? 34.616 6.473 -25.408 1.00 44.78 254 PRO A CA 1
ATOM 2034 C C . PRO A 1 254 ? 33.433 7.329 -25.888 1.00 44.78 254 PRO A C 1
ATOM 2036 O O . PRO A 1 254 ? 32.265 6.956 -25.738 1.00 44.78 254 PRO A O 1
ATOM 2039 N N . SER A 1 255 ? 33.731 8.473 -26.508 1.00 45.53 255 SER A N 1
ATOM 2040 C CA . SER A 1 255 ? 32.760 9.499 -26.934 1.00 45.53 255 SER A CA 1
ATOM 2041 C C . SER A 1 255 ? 31.654 8.982 -27.871 1.00 45.53 255 SER A C 1
ATOM 2043 O O . SER A 1 255 ? 30.546 9.526 -27.913 1.00 45.53 255 SER A O 1
ATOM 2045 N N . TYR A 1 256 ? 31.902 7.882 -28.587 1.00 45.62 256 TYR A N 1
ATOM 2046 C CA . TYR A 1 256 ? 30.913 7.246 -29.458 1.00 45.62 256 TYR A CA 1
ATOM 2047 C C . TYR A 1 256 ? 29.808 6.505 -28.684 1.00 45.62 256 TYR A C 1
ATOM 2049 O O . TYR A 1 256 ? 28.662 6.482 -29.139 1.00 45.62 256 TYR A O 1
ATOM 2057 N N . LEU A 1 257 ? 30.107 5.943 -27.504 1.00 43.03 257 LEU A N 1
ATOM 2058 C CA . LEU A 1 257 ? 29.125 5.255 -26.655 1.00 43.03 257 LEU A CA 1
ATOM 2059 C C . LEU A 1 257 ? 28.163 6.265 -26.014 1.00 43.03 257 LEU A C 1
ATOM 2061 O O . LEU A 1 257 ? 26.947 6.062 -25.994 1.00 43.03 257 LEU A O 1
ATOM 2065 N N . PHE A 1 258 ? 28.712 7.402 -25.589 1.00 46.22 258 PHE A N 1
ATOM 2066 C CA . PHE A 1 258 ? 27.977 8.528 -25.018 1.00 46.22 258 PHE A CA 1
ATOM 2067 C C . PHE A 1 258 ? 26.973 9.128 -26.018 1.00 46.22 258 PHE A C 1
ATOM 2069 O O . PHE A 1 258 ? 25.797 9.325 -25.706 1.00 46.22 258 PHE A O 1
ATOM 2076 N N . ASN A 1 259 ? 27.396 9.315 -27.272 1.00 44.78 259 ASN A N 1
ATOM 2077 C CA . ASN A 1 259 ? 26.529 9.823 -28.338 1.00 44.78 259 ASN A CA 1
ATOM 2078 C C . ASN A 1 259 ? 25.443 8.823 -28.779 1.00 44.78 259 ASN A C 1
ATOM 2080 O O . ASN A 1 259 ? 24.381 9.241 -29.248 1.00 44.78 259 ASN A O 1
ATOM 2084 N N . ARG A 1 260 ? 25.655 7.510 -28.598 1.00 42.19 260 ARG A N 1
ATOM 2085 C CA . ARG A 1 260 ? 24.641 6.475 -28.883 1.00 42.19 260 ARG A CA 1
ATOM 2086 C C . ARG A 1 260 ? 23.578 6.383 -27.786 1.00 42.19 260 ARG A C 1
ATOM 2088 O O . ARG A 1 260 ? 22.399 6.237 -28.106 1.00 42.19 260 ARG A O 1
ATOM 2095 N N . LEU A 1 261 ? 23.975 6.542 -26.521 1.00 37.94 261 LEU A N 1
ATOM 2096 C CA . LEU A 1 261 ? 23.068 6.629 -25.369 1.00 37.94 261 LEU A CA 1
ATOM 2097 C C . LEU A 1 261 ? 22.161 7.867 -25.453 1.00 37.94 261 LEU A C 1
ATOM 2099 O O . LEU A 1 261 ? 20.945 7.754 -25.297 1.00 37.94 261 LEU A O 1
ATOM 2103 N N . ARG A 1 262 ? 22.721 9.022 -25.837 1.00 42.31 262 ARG A N 1
ATOM 2104 C CA . ARG A 1 262 ? 21.980 10.287 -25.997 1.00 42.31 262 ARG A CA 1
ATOM 2105 C C . ARG A 1 262 ? 20.883 10.234 -27.071 1.00 42.31 262 ARG A C 1
ATOM 2107 O O . ARG A 1 262 ? 19.889 10.943 -26.964 1.00 42.31 262 ARG A O 1
ATOM 2114 N N . ARG A 1 263 ? 21.039 9.385 -28.097 1.00 42.59 263 ARG A N 1
ATOM 2115 C CA . ARG A 1 263 ? 20.047 9.212 -29.180 1.00 42.59 263 ARG A CA 1
ATOM 2116 C C . ARG A 1 263 ? 18.917 8.234 -28.845 1.00 42.59 263 ARG A C 1
ATOM 2118 O O . ARG A 1 263 ? 17.867 8.321 -29.469 1.00 42.59 263 ARG A O 1
ATOM 2125 N N . ARG A 1 264 ? 19.113 7.307 -27.899 1.00 37.72 264 ARG A N 1
ATOM 2126 C CA . ARG A 1 264 ? 18.095 6.308 -27.505 1.00 37.72 264 ARG A CA 1
ATOM 2127 C C . ARG A 1 264 ? 17.356 6.647 -26.210 1.00 37.72 264 ARG A C 1
ATOM 2129 O O . ARG A 1 264 ? 16.301 6.078 -25.964 1.00 37.72 264 ARG A O 1
ATOM 2136 N N . MET A 1 265 ? 17.873 7.583 -25.416 1.00 35.97 265 MET A N 1
ATOM 2137 C CA . MET A 1 265 ? 17.222 8.091 -24.210 1.00 35.97 265 MET A CA 1
ATOM 2138 C C . MET A 1 265 ? 17.224 9.628 -24.233 1.00 35.97 265 MET A C 1
ATOM 2140 O O . MET A 1 265 ? 18.087 10.249 -23.612 1.00 35.97 265 MET A O 1
ATOM 2144 N N . PRO A 1 266 ? 16.252 10.285 -24.899 1.00 31.75 266 PRO A N 1
ATOM 2145 C CA . PRO A 1 266 ? 16.109 11.748 -24.850 1.00 31.75 266 PRO A CA 1
ATOM 2146 C C . PRO A 1 266 ? 15.776 12.257 -23.433 1.00 31.75 266 PRO A C 1
ATOM 2148 O O . PRO A 1 266 ? 15.756 13.460 -23.173 1.00 31.75 266 PRO A O 1
ATOM 2151 N N . ALA A 1 267 ? 15.544 11.329 -22.498 1.00 33.62 267 ALA A N 1
ATOM 2152 C CA . ALA A 1 267 ? 15.219 11.588 -21.115 1.00 33.62 267 ALA A CA 1
ATOM 2153 C C . ALA A 1 267 ? 16.420 11.865 -20.189 1.00 33.62 267 ALA A C 1
ATOM 2155 O O . ALA A 1 267 ? 16.240 12.038 -18.989 1.00 33.62 267 ALA A O 1
ATOM 2156 N N . VAL A 1 268 ? 17.647 11.938 -20.698 1.00 31.75 268 VAL A N 1
ATOM 2157 C CA . VAL A 1 268 ? 18.815 12.262 -19.870 1.00 31.75 268 VAL A CA 1
ATOM 2158 C C . VAL A 1 268 ? 19.470 13.515 -20.437 1.00 31.75 268 VAL A C 1
ATOM 2160 O O . VAL A 1 268 ? 20.204 13.467 -21.422 1.00 31.75 268 VAL A O 1
ATOM 2163 N N . LYS A 1 269 ? 19.170 14.673 -19.834 1.00 26.12 269 LYS A N 1
ATOM 2164 C CA . LYS A 1 269 ? 19.973 15.882 -20.049 1.00 26.12 269 LYS A CA 1
ATOM 2165 C C . LYS A 1 269 ? 21.251 15.704 -19.242 1.00 26.12 269 LYS A C 1
ATOM 2167 O O . LYS A 1 269 ? 21.220 15.784 -18.021 1.00 26.12 269 LYS A O 1
ATOM 2172 N N . ILE A 1 270 ? 22.338 15.422 -19.947 1.00 34.31 270 ILE A N 1
ATOM 2173 C CA . ILE A 1 270 ? 23.688 15.487 -19.402 1.00 34.31 270 ILE A CA 1
ATOM 2174 C C . ILE A 1 270 ? 24.131 16.943 -19.584 1.00 34.31 270 ILE A C 1
ATOM 2176 O O . ILE A 1 270 ? 24.247 17.392 -20.728 1.00 34.31 270 ILE A O 1
ATOM 2180 N N . CYS A 1 271 ? 24.234 17.676 -18.474 1.00 30.72 271 CYS A N 1
ATOM 2181 C CA . CYS A 1 271 ? 24.890 18.981 -18.392 1.00 30.72 271 CYS A CA 1
ATOM 2182 C C . CYS A 1 271 ? 26.263 18.783 -17.764 1.00 30.72 271 CYS A C 1
ATOM 2184 O O . CYS A 1 271 ? 26.326 18.026 -16.766 1.00 30.72 271 CYS A O 1
#

pLDDT: mean 79.12, std 25.26, range [24.7, 98.5]